Protein AF-A0A2V6PH47-F1 (afdb_monomer_lite)

Sequence (187 aa):
MHNQNSLTFRRPIAKQFGAFTLIELLVVIAIIAILAGLLLPALAKAKTKAHGIMCMNNHKQLALAWRMYADDNIDRVPYAYMSPGSPRQYQAWVQGILDIATSGNPAGANTNLLYLTEYSPLAAYSGKNAAIFKCPADKSVDRGSKKPRVRSMSMNNWVGGNGDDLKNLAGGWDGALAGLHQVQRDA

Radius of gyration: 32.76 Å; chains: 1; bounding box: 118×36×79 Å

Foldseek 3Di:
DDDDDDDDDDDDDPPPPPDDDPVNVVVVVVVVVVVVVVVVVVVVVVVVVVLVVVLVVLVVLLVQLQVVLCVVVVNAGFAQDEAPPDPVQLRHQFHWACDQPQCTVVNVLQPDLCRNQPSGPSNVSSVSDLVSQDRPVDQDARPPVRHHGSGDDGDDCLDQHYPVDPCCRSNPPDPPCPVVVVVVVVD

Structure (mmCIF, 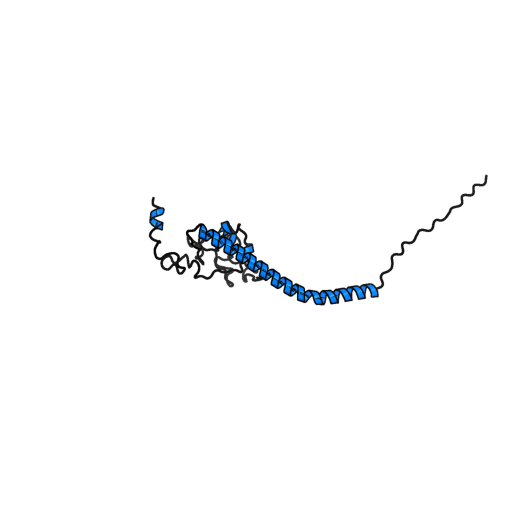N/CA/C/O backbone):
data_AF-A0A2V6PH47-F1
#
_entry.id   AF-A0A2V6PH47-F1
#
loop_
_atom_site.group_PDB
_atom_site.id
_atom_site.type_symbol
_atom_site.label_atom_id
_atom_site.label_alt_id
_atom_site.label_comp_id
_atom_site.label_asym_id
_atom_site.label_entity_id
_atom_site.label_seq_id
_atom_site.pdbx_PDB_ins_code
_atom_site.Cartn_x
_atom_site.Cartn_y
_atom_site.Cartn_z
_atom_site.occupancy
_atom_site.B_iso_or_equiv
_atom_site.auth_seq_id
_atom_site.auth_comp_id
_atom_site.auth_asym_id
_atom_site.auth_atom_id
_atom_site.pdbx_PDB_model_num
ATOM 1 N N . MET A 1 1 ? -93.505 22.941 29.838 1.00 41.75 1 MET A N 1
ATOM 2 C CA . MET A 1 1 ? -92.298 22.657 29.031 1.00 41.75 1 MET A CA 1
ATOM 3 C C . MET A 1 1 ? -91.153 22.359 29.996 1.00 41.75 1 MET A C 1
ATOM 5 O O . MET A 1 1 ? -90.638 23.276 30.619 1.00 41.75 1 MET A O 1
ATOM 9 N N . HIS A 1 2 ? -90.838 21.084 30.229 1.00 43.62 2 HIS A N 1
ATOM 10 C CA . HIS A 1 2 ? -89.712 20.650 31.066 1.00 43.62 2 HIS A CA 1
ATOM 11 C C . HIS A 1 2 ? -88.812 19.778 30.195 1.00 43.62 2 HIS A C 1
ATOM 13 O O . HIS A 1 2 ? -89.246 18.729 29.733 1.00 43.62 2 HIS A O 1
ATOM 19 N N . ASN A 1 3 ? -87.595 20.250 29.932 1.00 51.31 3 ASN A N 1
ATOM 20 C CA . ASN A 1 3 ? -86.577 19.518 29.189 1.00 51.31 3 ASN A CA 1
ATOM 21 C C . ASN A 1 3 ? -85.403 19.264 30.140 1.00 51.31 3 ASN A C 1
ATOM 23 O O . ASN A 1 3 ? -84.670 20.189 30.487 1.00 51.31 3 ASN A O 1
ATOM 27 N N . GLN A 1 4 ? -85.289 18.028 30.623 1.00 60.81 4 GLN A N 1
ATOM 28 C CA . GLN A 1 4 ? -84.192 17.578 31.472 1.00 60.81 4 GLN A CA 1
ATOM 29 C C . GLN A 1 4 ? -83.099 16.972 30.582 1.00 60.81 4 GLN A C 1
ATOM 31 O O . GLN A 1 4 ? -83.192 15.815 30.186 1.00 60.81 4 GLN A O 1
ATOM 36 N N . ASN A 1 5 ? -82.051 17.744 30.289 1.00 52.28 5 ASN A N 1
ATOM 37 C CA . ASN A 1 5 ? -80.828 17.224 29.677 1.00 52.28 5 ASN A CA 1
ATOM 38 C C . ASN A 1 5 ? -79.838 16.818 30.776 1.00 52.28 5 ASN A C 1
ATOM 40 O O . ASN A 1 5 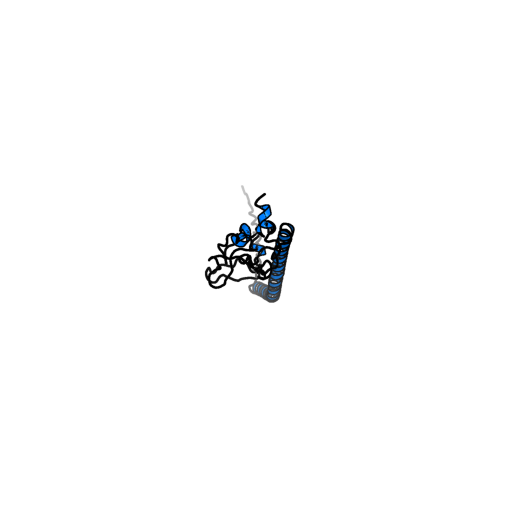? -79.141 17.649 31.356 1.00 52.28 5 ASN A O 1
ATOM 44 N N . SER A 1 6 ? -79.778 15.518 31.052 1.00 59.88 6 SER A N 1
ATOM 45 C CA . SER A 1 6 ? -78.777 14.886 31.910 1.00 59.88 6 SER A CA 1
ATOM 46 C C . SER A 1 6 ? -77.413 14.840 31.207 1.00 59.88 6 SER A C 1
ATOM 48 O O . SER A 1 6 ? -77.205 14.047 30.287 1.00 59.88 6 SER A O 1
ATOM 50 N N . LEU A 1 7 ? -76.467 15.673 31.644 1.00 61.03 7 LEU A N 1
ATOM 51 C CA . LEU A 1 7 ? -75.074 15.644 31.191 1.00 61.03 7 LEU A CA 1
ATOM 52 C C . LEU A 1 7 ? -74.311 14.517 31.907 1.00 61.03 7 LEU A C 1
ATOM 54 O O . LEU A 1 7 ? -73.910 14.651 33.061 1.00 61.03 7 LEU A O 1
ATOM 58 N N . THR A 1 8 ? -74.087 13.393 31.225 1.00 61.41 8 THR A N 1
ATOM 59 C CA . THR A 1 8 ? -73.197 12.325 31.704 1.00 61.41 8 THR A CA 1
ATOM 60 C C . THR A 1 8 ? -71.732 12.741 31.545 1.00 61.41 8 THR A C 1
ATOM 62 O O . THR A 1 8 ? -71.211 12.800 30.430 1.00 61.41 8 THR A O 1
ATOM 65 N N . PHE A 1 9 ? -71.053 13.007 32.660 1.00 62.31 9 PHE A N 1
ATOM 66 C CA . PHE A 1 9 ? -69.629 13.344 32.709 1.00 62.31 9 PHE A CA 1
ATOM 67 C C . PHE A 1 9 ? -68.774 12.082 32.475 1.00 62.31 9 PHE A C 1
ATOM 69 O O . PHE A 1 9 ? -68.574 11.271 33.382 1.00 62.31 9 PHE A O 1
ATOM 76 N N . ARG A 1 10 ? -68.279 11.871 31.247 1.00 66.56 10 ARG A N 1
ATOM 77 C CA . ARG A 1 10 ? -67.314 10.796 30.949 1.00 66.56 10 ARG A CA 1
ATOM 78 C C . ARG A 1 10 ? -65.940 11.176 31.508 1.00 66.56 10 ARG A C 1
ATOM 80 O O . ARG A 1 10 ? -65.323 12.130 31.043 1.00 66.56 10 ARG A O 1
ATOM 87 N N . ARG A 1 11 ? -65.454 10.423 32.500 1.00 65.75 11 ARG A N 1
ATOM 88 C CA . ARG A 1 11 ? -64.098 10.574 33.056 1.00 65.75 11 ARG A CA 1
ATOM 89 C C . ARG A 1 11 ? -63.038 10.214 31.998 1.00 65.75 11 ARG A C 1
ATOM 91 O O . ARG A 1 11 ? -63.149 9.140 31.403 1.00 65.75 11 ARG A O 1
ATOM 98 N N . PRO A 1 12 ? -62.006 11.047 31.775 1.00 63.56 12 PRO A N 1
ATOM 99 C CA . PRO A 1 12 ? -60.884 10.680 30.920 1.00 63.56 12 PRO A CA 1
ATOM 100 C C . PRO A 1 12 ? -60.081 9.550 31.576 1.00 63.56 12 PRO A C 1
ATOM 102 O O . PRO A 1 12 ? -59.752 9.610 32.761 1.00 63.56 12 PRO A O 1
ATOM 105 N N . ILE A 1 13 ? -59.768 8.510 30.803 1.00 66.69 13 ILE A N 1
ATOM 106 C CA . ILE A 1 13 ? -58.850 7.445 31.215 1.00 66.69 13 ILE A CA 1
ATOM 107 C C . ILE A 1 13 ? -57.456 8.075 31.287 1.00 66.69 13 ILE A C 1
ATOM 109 O O . ILE A 1 13 ? -56.843 8.363 30.25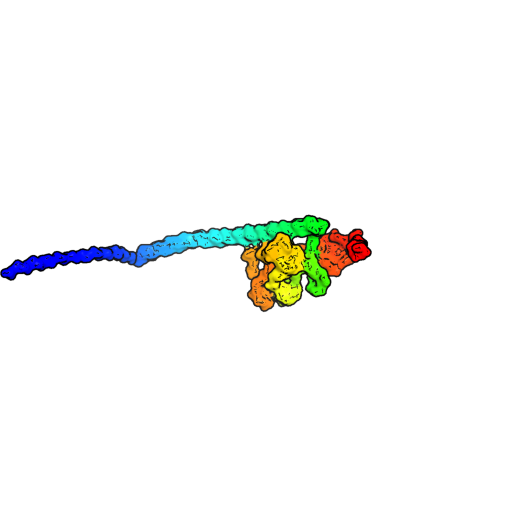8 1.00 66.69 13 ILE A O 1
ATOM 113 N N . ALA A 1 14 ? -56.967 8.339 32.497 1.00 65.25 14 ALA A N 1
ATOM 114 C CA . ALA A 1 14 ? -55.595 8.774 32.704 1.00 65.25 14 ALA A CA 1
ATOM 115 C C . ALA A 1 14 ? -54.656 7.646 32.250 1.00 65.25 14 ALA A C 1
ATOM 117 O O . ALA A 1 14 ? -54.654 6.563 32.835 1.00 65.25 14 ALA A O 1
ATOM 118 N N . LYS A 1 15 ? -53.863 7.880 31.196 1.00 65.69 15 LYS A N 1
ATOM 119 C CA . LYS A 1 15 ? -52.735 7.003 30.863 1.00 65.69 15 LYS A CA 1
ATOM 120 C C . LYS A 1 15 ? -51.763 7.046 32.043 1.00 65.69 15 LYS A C 1
ATOM 122 O O . LYS A 1 15 ? -51.099 8.059 32.249 1.00 65.69 15 LYS A O 1
ATOM 127 N N . GLN A 1 16 ? -51.688 5.961 32.812 1.00 64.31 16 GLN A N 1
ATOM 128 C CA . GLN A 1 16 ? -50.596 5.727 33.752 1.00 64.31 16 GLN A CA 1
ATOM 129 C C . GLN A 1 16 ? -49.299 5.619 32.946 1.00 64.31 16 GLN A C 1
ATOM 131 O O . GLN A 1 16 ? -48.962 4.565 32.414 1.00 64.31 16 GLN A O 1
ATOM 136 N N . PHE A 1 17 ? -48.576 6.726 32.824 1.00 63.44 17 PHE A N 1
ATOM 137 C CA . PHE A 1 17 ? -47.157 6.659 32.523 1.00 63.44 17 PHE A CA 1
ATOM 138 C C . PHE A 1 17 ? -46.480 6.177 33.806 1.00 63.44 17 PHE A C 1
ATOM 140 O O . PHE A 1 17 ? -46.447 6.905 34.797 1.00 63.44 17 PHE A O 1
ATOM 147 N N . GLY A 1 18 ? -46.031 4.920 33.821 1.00 69.31 18 GLY A N 1
ATOM 148 C CA . GLY A 1 18 ? -45.229 4.393 34.920 1.00 69.31 18 GLY A CA 1
ATOM 149 C C . GLY A 1 18 ? -43.994 5.272 35.093 1.00 69.31 18 GLY A C 1
ATOM 150 O O . GLY A 1 18 ? -43.191 5.401 34.170 1.00 69.31 18 GLY A O 1
ATOM 151 N N . ALA A 1 19 ? -43.883 5.935 36.240 1.00 71.19 19 ALA A N 1
ATOM 152 C CA . ALA A 1 19 ? -42.707 6.718 36.576 1.00 71.19 19 ALA A CA 1
ATOM 153 C C . ALA A 1 19 ? -41.547 5.749 36.843 1.00 71.19 19 ALA A C 1
ATOM 155 O O . ALA A 1 19 ? -41.618 4.945 37.770 1.00 71.19 19 ALA A O 1
ATOM 156 N N . PHE A 1 20 ? -40.504 5.813 36.013 1.00 73.62 20 PHE A N 1
ATOM 157 C CA . PHE A 1 20 ? -39.272 5.051 36.209 1.00 73.62 20 PHE A CA 1
ATOM 158 C C . PHE A 1 20 ? -38.600 5.512 37.502 1.00 73.62 20 PHE A C 1
ATOM 160 O O . PHE A 1 20 ? -38.402 6.713 37.711 1.00 73.62 20 PHE A O 1
ATOM 167 N N . THR A 1 21 ? -38.239 4.577 38.374 1.00 88.31 21 THR A N 1
ATOM 168 C CA . THR A 1 21 ? -37.505 4.927 39.591 1.00 88.31 21 THR A CA 1
ATOM 169 C C . THR A 1 21 ? -36.032 5.178 39.258 1.00 88.31 21 THR A C 1
ATOM 171 O O . THR A 1 21 ? -35.455 4.548 38.369 1.00 88.31 21 THR A O 1
ATOM 174 N N . LEU A 1 22 ? -35.383 6.095 39.986 1.00 87.69 22 LEU A N 1
ATOM 175 C CA . LEU A 1 22 ? -33.950 6.379 39.813 1.00 87.69 22 LEU A CA 1
ATOM 176 C C . LEU A 1 22 ? -33.098 5.110 40.010 1.00 87.69 22 LEU A C 1
ATOM 178 O O . LEU A 1 22 ? -32.086 4.933 39.337 1.00 87.69 22 LEU A O 1
ATOM 182 N N . ILE A 1 23 ? -33.547 4.205 40.886 1.00 91.88 23 ILE A N 1
ATOM 183 C CA . ILE A 1 23 ? -32.885 2.932 41.188 1.00 91.88 23 ILE A CA 1
ATOM 184 C C . ILE A 1 23 ? -32.924 1.982 39.985 1.00 91.88 23 ILE A C 1
ATOM 186 O O . ILE A 1 23 ? -31.894 1.401 39.651 1.00 91.88 23 ILE A O 1
ATOM 190 N N . GLU A 1 24 ? -34.065 1.844 39.304 1.00 91.62 24 GLU A N 1
ATOM 191 C CA . GLU A 1 24 ? -34.176 0.989 38.112 1.00 91.62 24 GLU A CA 1
ATOM 192 C C . GLU A 1 24 ? -33.235 1.451 36.999 1.00 91.62 24 GLU A C 1
ATOM 194 O O . GLU A 1 24 ? -32.534 0.634 36.401 1.00 91.62 24 GLU A O 1
ATOM 199 N N . LEU A 1 25 ? -33.148 2.763 36.761 1.00 91.00 25 LEU A N 1
ATOM 200 C CA . LEU A 1 25 ? -32.216 3.311 35.777 1.00 91.00 25 LEU A CA 1
ATOM 201 C C . LEU A 1 25 ? -30.755 3.044 36.177 1.00 91.00 25 LEU A C 1
ATOM 203 O O . LEU A 1 25 ? -29.939 2.677 35.330 1.00 91.00 25 LEU A O 1
ATOM 207 N N . LEU A 1 26 ? -30.432 3.193 37.465 1.00 94.00 26 LEU A N 1
ATOM 208 C CA . LEU A 1 26 ? -29.077 3.023 37.991 1.00 94.00 26 LEU A CA 1
ATOM 209 C C . LEU A 1 26 ? -28.605 1.562 37.903 1.00 94.00 26 LEU A C 1
ATOM 211 O O . LEU A 1 26 ? -27.473 1.298 37.499 1.00 94.00 26 LEU A O 1
ATOM 215 N N . VAL A 1 27 ? -29.479 0.598 38.202 1.00 94.81 27 VAL A N 1
ATOM 216 C CA . VAL A 1 27 ? -29.168 -0.832 38.049 1.00 94.81 27 VAL A CA 1
ATOM 217 C C . VAL A 1 27 ? -28.924 -1.191 36.582 1.00 94.81 27 VAL A C 1
ATOM 219 O O . VAL A 1 27 ? -27.974 -1.912 36.277 1.00 94.81 27 VAL A O 1
ATOM 222 N N . VAL A 1 28 ? -29.724 -0.656 35.655 1.00 95.25 28 VAL A N 1
ATOM 223 C CA . VAL A 1 28 ? -29.567 -0.943 34.220 1.00 95.25 28 VAL A CA 1
ATOM 224 C C . VAL A 1 28 ? -28.223 -0.441 33.695 1.00 95.25 28 VAL A C 1
ATOM 226 O O . VAL A 1 28 ? -27.498 -1.199 33.047 1.00 95.25 28 VAL A O 1
ATOM 229 N N . ILE A 1 29 ? -27.838 0.800 34.007 1.00 96.12 29 ILE A N 1
ATOM 230 C CA . ILE A 1 29 ? -26.530 1.321 33.581 1.00 96.12 29 ILE A CA 1
ATOM 231 C C . ILE A 1 29 ? -25.373 0.561 34.242 1.00 96.12 29 ILE A C 1
ATOM 233 O O . ILE A 1 29 ? -24.346 0.354 33.596 1.00 96.12 29 ILE A O 1
ATOM 237 N N . ALA A 1 30 ? -25.542 0.089 35.485 1.00 96.38 30 ALA A N 1
ATOM 238 C CA . ALA A 1 30 ? -24.534 -0.713 36.174 1.00 96.38 30 ALA A CA 1
ATOM 239 C C . ALA A 1 30 ? -24.312 -2.062 35.472 1.00 96.38 30 ALA A C 1
ATOM 241 O O . ALA A 1 30 ? -23.169 -2.453 35.231 1.00 96.38 30 ALA A O 1
ATOM 242 N N . ILE A 1 31 ? -25.387 -2.743 35.063 1.00 96.38 31 ILE A N 1
ATOM 243 C CA . ILE A 1 31 ? -25.294 -3.999 34.304 1.00 96.38 31 ILE A CA 1
ATOM 244 C C . ILE A 1 31 ? -24.640 -3.755 32.935 1.00 96.38 31 ILE A C 1
ATOM 246 O O . ILE A 1 31 ? -23.729 -4.493 32.555 1.00 96.38 31 ILE A O 1
ATOM 250 N N . ILE A 1 32 ? -25.036 -2.698 32.211 1.00 96.06 32 ILE A N 1
ATOM 251 C CA . ILE A 1 32 ? -24.421 -2.334 30.921 1.00 96.06 32 ILE A CA 1
ATOM 252 C C . ILE A 1 32 ? -22.921 -2.059 31.091 1.00 96.06 32 ILE A C 1
ATOM 254 O O . ILE A 1 32 ? -22.127 -2.518 30.270 1.00 96.06 32 ILE A O 1
ATOM 258 N N . ALA A 1 33 ? -22.515 -1.365 32.157 1.00 96.19 33 ALA A N 1
ATOM 259 C CA . ALA A 1 33 ? -21.112 -1.068 32.433 1.00 96.19 33 ALA A CA 1
ATOM 260 C C . ALA A 1 33 ? -20.280 -2.339 32.679 1.00 96.19 33 ALA A C 1
ATOM 262 O O . ALA A 1 33 ? -19.180 -2.456 32.138 1.00 96.19 33 ALA A O 1
ATOM 263 N N . ILE A 1 34 ? -20.810 -3.314 33.428 1.00 95.50 34 ILE A N 1
ATOM 264 C CA . ILE A 1 34 ? -20.142 -4.605 33.666 1.00 95.50 34 ILE A CA 1
ATOM 265 C C . ILE A 1 34 ? -19.986 -5.379 32.351 1.00 95.50 34 ILE A C 1
ATOM 267 O O . ILE A 1 34 ? -18.888 -5.834 32.023 1.00 95.50 34 ILE A O 1
ATOM 271 N N . LEU A 1 35 ? -21.064 -5.489 31.568 1.00 96.38 35 LEU A N 1
ATOM 272 C CA . LEU A 1 35 ? -21.041 -6.191 30.283 1.00 96.38 35 LEU A CA 1
ATOM 273 C C . LEU A 1 35 ? -20.073 -5.524 29.297 1.00 96.38 35 LEU A C 1
ATOM 275 O O . LEU A 1 35 ? -19.254 -6.203 28.676 1.00 96.38 35 LEU A O 1
ATOM 279 N N . ALA A 1 36 ? -20.105 -4.194 29.191 1.00 93.50 36 ALA A N 1
ATOM 280 C CA . ALA A 1 36 ? -19.176 -3.439 28.357 1.00 93.50 36 ALA A CA 1
ATOM 281 C C . ALA A 1 36 ? -17.720 -3.624 28.818 1.00 93.50 36 ALA A C 1
ATOM 283 O O . ALA A 1 36 ? -16.841 -3.840 27.983 1.00 93.50 36 ALA A O 1
ATOM 284 N N . GLY A 1 37 ? -17.465 -3.621 30.131 1.00 92.81 37 GLY A N 1
ATOM 285 C CA . GLY A 1 37 ? -16.138 -3.838 30.710 1.00 92.81 37 GLY A CA 1
ATOM 286 C C . GLY A 1 37 ? -15.503 -5.173 30.306 1.00 92.81 37 GLY A C 1
ATOM 287 O O . GLY A 1 37 ? -14.300 -5.226 30.054 1.00 92.81 37 GLY A O 1
ATOM 288 N N . LEU A 1 38 ? -16.305 -6.233 30.159 1.00 91.19 38 LEU A N 1
ATOM 289 C CA . LEU A 1 38 ? -15.837 -7.546 29.692 1.00 91.19 38 LEU A CA 1
ATOM 290 C C . LEU A 1 38 ? -15.681 -7.623 28.164 1.00 91.19 38 LEU A C 1
ATOM 292 O O . LEU A 1 38 ? -14.821 -8.349 27.659 1.00 91.19 38 LEU A O 1
ATOM 296 N N . LEU A 1 39 ? -16.478 -6.858 27.415 1.00 91.19 39 LEU A N 1
ATOM 297 C CA . LEU A 1 39 ? -16.455 -6.854 25.950 1.00 91.19 39 LEU A CA 1
ATOM 298 C C . LEU A 1 39 ? -15.315 -6.009 25.364 1.00 91.19 39 LEU A C 1
ATOM 300 O O . LEU A 1 39 ? -14.769 -6.373 24.321 1.00 91.19 39 LEU A O 1
ATOM 304 N N . LEU A 1 40 ? -14.911 -4.914 26.016 1.00 92.12 40 LEU A N 1
ATOM 305 C CA . LEU A 1 40 ? -13.871 -4.011 25.501 1.00 92.12 40 LEU A CA 1
ATOM 306 C C . LEU A 1 40 ? -12.512 -4.707 25.253 1.00 92.12 40 LEU A C 1
ATOM 308 O O . LEU A 1 40 ? -11.962 -4.540 24.157 1.00 92.12 40 LEU A O 1
ATOM 312 N N . PRO A 1 41 ? -11.967 -5.532 26.176 1.00 88.62 41 PRO A N 1
ATOM 313 C CA . PRO A 1 41 ? -10.708 -6.243 25.940 1.00 88.62 41 PRO A CA 1
ATOM 314 C C . PRO A 1 41 ? -10.812 -7.280 24.813 1.00 88.62 41 PRO A C 1
ATOM 316 O O . PRO A 1 41 ? -9.864 -7.465 24.045 1.00 88.62 41 PRO A O 1
ATOM 319 N N . ALA A 1 42 ? -11.963 -7.949 24.694 1.00 92.88 42 ALA A N 1
ATOM 320 C CA . ALA A 1 42 ? -12.218 -8.921 23.635 1.00 92.88 42 ALA A CA 1
ATOM 321 C C . ALA A 1 42 ? -12.320 -8.236 22.261 1.00 92.88 42 ALA A C 1
ATOM 323 O O . ALA A 1 42 ? -11.682 -8.676 21.303 1.00 92.88 42 ALA A O 1
ATOM 324 N N . LEU A 1 43 ? -13.039 -7.113 22.179 1.00 91.50 43 LEU A N 1
ATOM 325 C CA . LEU A 1 43 ? -13.194 -6.324 20.958 1.00 91.50 43 LEU A CA 1
ATOM 326 C C . LEU A 1 43 ? -11.866 -5.715 20.495 1.00 91.50 43 LEU A C 1
ATOM 328 O O . LEU A 1 43 ? -11.570 -5.730 19.300 1.00 91.50 43 LEU A O 1
ATOM 332 N N . ALA A 1 44 ? -11.029 -5.235 21.420 1.00 90.81 44 ALA A N 1
ATOM 333 C CA . ALA A 1 44 ? -9.698 -4.731 21.089 1.00 90.81 44 ALA A CA 1
ATOM 334 C C . ALA A 1 44 ? -8.833 -5.813 20.414 1.00 90.81 44 ALA A C 1
ATOM 336 O O . ALA A 1 44 ? -8.237 -5.560 19.365 1.00 90.81 44 ALA A O 1
ATOM 337 N N . LYS A 1 45 ? -8.824 -7.040 20.958 1.00 91.44 45 LYS A N 1
ATOM 338 C CA . LYS A 1 45 ? -8.124 -8.193 20.358 1.00 91.44 45 LYS A CA 1
ATOM 339 C C . LYS A 1 45 ? -8.744 -8.633 19.028 1.00 91.44 45 LYS A C 1
ATOM 341 O O . LYS A 1 45 ? -8.022 -9.010 18.108 1.00 91.44 45 LYS A O 1
ATOM 346 N N . ALA A 1 46 ? -10.070 -8.596 18.906 1.00 93.81 46 ALA A N 1
ATOM 347 C CA . ALA A 1 46 ? -10.754 -8.923 17.657 1.00 93.81 46 ALA A CA 1
ATOM 348 C C . ALA A 1 46 ? -10.400 -7.918 16.549 1.00 93.81 46 ALA A C 1
ATOM 350 O O . ALA A 1 46 ? -10.100 -8.314 15.423 1.00 93.81 46 ALA A O 1
ATOM 351 N N . LYS A 1 47 ? -10.341 -6.624 16.882 1.00 93.69 47 LYS A N 1
ATOM 352 C CA . LYS A 1 47 ? -9.974 -5.552 15.951 1.00 93.69 47 LYS A CA 1
ATOM 353 C C . LYS A 1 47 ? -8.538 -5.682 15.442 1.00 93.69 47 LYS A C 1
ATOM 355 O O . LYS A 1 47 ? -8.309 -5.529 14.245 1.00 93.69 47 LYS A O 1
ATOM 360 N N . THR A 1 48 ? -7.570 -5.986 16.309 1.00 93.62 48 THR A N 1
ATOM 361 C CA . THR A 1 48 ? -6.175 -6.178 15.869 1.00 93.62 48 THR A CA 1
ATOM 362 C C . THR A 1 48 ? -6.033 -7.384 14.943 1.00 93.62 48 THR A C 1
ATOM 364 O O . THR A 1 48 ? -5.373 -7.279 13.910 1.00 93.62 48 THR A O 1
ATOM 367 N N . LYS A 1 49 ? -6.720 -8.496 15.242 1.00 94.56 49 LYS A N 1
ATOM 368 C CA . LYS A 1 49 ? -6.787 -9.663 14.348 1.00 94.56 49 LYS A CA 1
ATOM 369 C C . LYS A 1 49 ? -7.431 -9.325 13.002 1.00 94.56 49 LYS A C 1
ATOM 371 O O . LYS A 1 49 ? -6.884 -9.689 11.965 1.00 94.56 49 LYS A O 1
ATOM 376 N N . ALA A 1 50 ? -8.544 -8.590 13.008 1.00 95.56 50 ALA A N 1
ATOM 377 C CA . ALA A 1 50 ? -9.217 -8.151 11.787 1.00 95.56 50 ALA A CA 1
ATOM 378 C C . ALA A 1 50 ? -8.297 -7.288 10.911 1.00 95.56 50 ALA A C 1
ATOM 380 O O . ALA A 1 50 ? -8.199 -7.524 9.709 1.00 95.56 50 ALA A O 1
ATOM 381 N N . HIS A 1 51 ? -7.557 -6.345 11.507 1.00 95.56 51 HIS A N 1
ATOM 382 C CA . HIS A 1 51 ? -6.553 -5.578 10.773 1.00 95.56 51 HIS A CA 1
ATOM 383 C C . HIS A 1 51 ? -5.463 -6.477 10.176 1.00 95.56 51 HIS A C 1
ATOM 385 O O . HIS A 1 51 ? -5.128 -6.299 9.010 1.00 95.56 51 HIS A O 1
ATOM 391 N N . GLY A 1 52 ? -4.963 -7.471 10.917 1.00 95.00 52 GLY A N 1
ATOM 392 C CA . GLY A 1 52 ? -4.000 -8.446 10.391 1.00 95.00 52 GLY A CA 1
ATOM 393 C C . GLY A 1 52 ? -4.521 -9.195 9.159 1.00 95.00 52 GLY A C 1
ATOM 394 O O . GLY A 1 52 ? -3.829 -9.264 8.145 1.00 95.00 52 GLY A O 1
ATOM 395 N N . ILE A 1 53 ? -5.769 -9.674 9.205 1.00 96.19 53 ILE A N 1
ATOM 396 C CA . ILE A 1 53 ? -6.428 -10.346 8.070 1.00 96.19 53 ILE A CA 1
ATOM 397 C C . ILE A 1 53 ? -6.532 -9.413 6.860 1.00 96.19 53 ILE A C 1
ATOM 399 O O . ILE A 1 53 ? -6.205 -9.816 5.745 1.00 96.19 53 ILE A O 1
ATOM 403 N N . MET A 1 54 ? -6.929 -8.155 7.070 1.00 96.12 54 MET A N 1
ATOM 404 C CA . MET A 1 54 ? -6.992 -7.165 5.991 1.00 96.12 54 MET A CA 1
ATOM 405 C C . MET A 1 54 ? -5.613 -6.918 5.368 1.00 96.12 54 MET A C 1
ATOM 407 O O . MET A 1 54 ? -5.498 -6.888 4.147 1.00 96.12 54 MET A O 1
ATOM 411 N N . CYS A 1 55 ? -4.557 -6.798 6.178 1.00 95.56 55 CYS A N 1
ATOM 412 C CA . CYS A 1 55 ? -3.203 -6.588 5.662 1.00 95.56 55 CYS A CA 1
ATOM 413 C C . CYS A 1 55 ? -2.703 -7.794 4.856 1.00 95.56 55 CYS A C 1
ATOM 415 O O . CYS A 1 55 ? -2.111 -7.603 3.797 1.00 95.56 55 CYS A O 1
ATOM 417 N N . MET A 1 56 ? -3.000 -9.023 5.295 1.00 95.56 56 MET A N 1
ATOM 418 C CA . MET A 1 56 ? -2.696 -10.234 4.523 1.00 95.56 56 MET A CA 1
ATOM 419 C C . MET A 1 56 ? -3.467 -10.281 3.199 1.00 95.56 56 MET A C 1
ATOM 421 O O . MET A 1 56 ? -2.893 -10.622 2.168 1.00 95.56 56 MET A O 1
ATOM 425 N N . ASN A 1 57 ? -4.747 -9.901 3.200 1.00 96.19 57 ASN A N 1
ATOM 426 C CA . ASN A 1 57 ? -5.548 -9.850 1.978 1.00 96.19 57 ASN A CA 1
ATOM 427 C C . ASN A 1 57 ? -5.010 -8.809 0.983 1.00 96.19 57 ASN A C 1
ATOM 429 O O . ASN A 1 57 ? -4.903 -9.092 -0.207 1.00 96.19 57 ASN A O 1
ATOM 433 N N . ASN A 1 58 ? -4.605 -7.638 1.478 1.00 96.12 58 ASN A N 1
ATOM 434 C CA . ASN A 1 58 ? -3.946 -6.606 0.678 1.00 96.12 58 ASN A CA 1
ATOM 435 C C . ASN A 1 58 ? -2.637 -7.131 0.064 1.00 96.12 58 ASN A C 1
ATOM 437 O O . ASN A 1 58 ? -2.387 -6.938 -1.123 1.00 96.12 58 ASN A O 1
ATOM 441 N N . HIS A 1 59 ? -1.839 -7.872 0.841 1.00 94.31 59 HIS A N 1
ATOM 442 C CA . HIS A 1 59 ? -0.620 -8.519 0.352 1.00 94.31 59 HIS A CA 1
ATOM 443 C C . HIS A 1 59 ? -0.892 -9.573 -0.721 1.00 94.31 59 HIS A C 1
ATOM 445 O O . HIS A 1 59 ? -0.178 -9.628 -1.716 1.00 94.31 59 HIS A O 1
ATOM 451 N N . LYS A 1 60 ? -1.945 -10.379 -0.556 1.00 96.19 60 LYS A N 1
ATOM 452 C CA . LYS A 1 60 ? -2.363 -11.361 -1.560 1.00 96.19 60 LYS A CA 1
ATOM 453 C C . LYS A 1 60 ? -2.780 -10.685 -2.868 1.00 96.19 60 LYS A C 1
ATOM 455 O O . LYS A 1 60 ? -2.365 -11.135 -3.928 1.00 96.19 60 LYS A O 1
ATOM 460 N N . GLN A 1 61 ? -3.556 -9.601 -2.800 1.00 95.69 61 GLN A N 1
ATOM 461 C CA . GLN A 1 61 ? -3.935 -8.817 -3.983 1.00 95.69 61 GLN A CA 1
ATOM 462 C C . GLN A 1 61 ? -2.710 -8.225 -4.681 1.00 95.69 61 GLN A C 1
ATOM 464 O O . GLN A 1 61 ? -2.602 -8.307 -5.901 1.00 95.69 61 GLN A O 1
ATOM 469 N N . LEU A 1 62 ? -1.759 -7.691 -3.910 1.00 95.00 62 LEU A N 1
ATOM 470 C CA . LEU A 1 62 ? -0.507 -7.199 -4.465 1.00 95.00 62 LEU A CA 1
ATOM 471 C C . LEU A 1 62 ? 0.270 -8.342 -5.134 1.00 95.00 62 LEU A C 1
ATOM 473 O O . LEU A 1 62 ? 0.611 -8.223 -6.300 1.00 95.00 62 LEU A O 1
ATOM 477 N N . ALA A 1 63 ? 0.480 -9.476 -4.462 1.00 94.62 63 ALA A N 1
ATOM 478 C CA . ALA A 1 63 ? 1.192 -10.628 -5.023 1.00 94.62 63 ALA A CA 1
ATOM 479 C C . ALA A 1 63 ? 0.566 -11.158 -6.327 1.00 94.62 63 ALA A C 1
ATOM 481 O O . ALA A 1 63 ? 1.294 -11.540 -7.239 1.00 94.62 63 ALA A O 1
ATOM 482 N N . LEU A 1 64 ? -0.765 -11.136 -6.445 1.00 96.56 64 LEU A N 1
ATOM 483 C CA . LEU A 1 64 ? -1.447 -11.453 -7.703 1.00 96.56 64 LEU A CA 1
ATOM 484 C C . LEU A 1 64 ? -1.097 -10.446 -8.804 1.00 96.56 64 LEU A C 1
ATOM 486 O O . LEU A 1 64 ? -0.761 -10.863 -9.906 1.00 96.56 64 LEU A O 1
ATOM 490 N N . ALA A 1 65 ? -1.087 -9.145 -8.500 1.00 95.44 65 ALA A N 1
ATOM 491 C CA . ALA A 1 65 ? -0.669 -8.119 -9.455 1.00 95.44 65 ALA A CA 1
ATOM 492 C C . ALA A 1 65 ? 0.790 -8.307 -9.915 1.00 95.44 65 ALA A C 1
ATOM 494 O O . ALA A 1 65 ? 1.084 -8.154 -11.096 1.00 95.44 65 ALA A O 1
ATOM 495 N N . TRP A 1 66 ? 1.694 -8.691 -9.005 1.00 93.19 66 TRP A N 1
ATOM 496 C CA . TRP A 1 66 ? 3.080 -9.044 -9.347 1.00 93.19 66 TRP A CA 1
ATOM 497 C C . TRP A 1 66 ? 3.159 -10.256 -10.272 1.00 93.19 66 TRP A C 1
ATOM 499 O O . TRP A 1 66 ? 3.945 -10.251 -11.216 1.00 93.19 66 TRP A O 1
ATOM 509 N N . ARG A 1 67 ? 2.356 -11.290 -10.003 1.00 94.94 67 ARG A N 1
ATOM 510 C CA . ARG A 1 67 ? 2.326 -12.500 -10.823 1.00 94.94 67 ARG A CA 1
ATOM 511 C C . ARG A 1 67 ? 1.831 -12.202 -12.236 1.00 94.94 67 ARG A C 1
ATOM 513 O O . ARG A 1 67 ? 2.508 -12.571 -13.184 1.00 94.94 67 ARG A O 1
ATOM 520 N N . MET A 1 68 ? 0.713 -11.487 -12.352 1.00 95.69 68 MET A N 1
ATOM 521 C CA . MET A 1 68 ? 0.154 -11.081 -13.644 1.00 95.69 68 MET A CA 1
ATOM 522 C C . MET A 1 68 ? 1.137 -10.213 -14.434 1.00 95.69 68 MET A C 1
ATOM 524 O O . MET A 1 68 ? 1.322 -10.427 -15.624 1.00 95.69 68 MET A O 1
ATOM 528 N N . TYR A 1 69 ? 1.825 -9.284 -13.761 1.00 93.00 69 TYR A N 1
ATOM 529 C CA . TYR A 1 69 ? 2.882 -8.505 -14.397 1.00 93.00 69 TYR A CA 1
ATOM 530 C C . TYR A 1 69 ? 3.988 -9.404 -14.957 1.00 93.00 69 TYR A C 1
ATOM 532 O O . TYR A 1 69 ? 4.398 -9.213 -16.096 1.00 93.00 69 TYR A O 1
ATOM 540 N N . ALA A 1 70 ? 4.483 -10.368 -14.176 1.00 91.25 70 ALA A N 1
ATOM 541 C CA . ALA A 1 70 ? 5.560 -11.249 -14.619 1.00 91.25 70 ALA A CA 1
ATOM 542 C C . ALA A 1 70 ? 5.139 -12.111 -15.819 1.00 91.25 70 ALA A C 1
ATOM 544 O O . ALA A 1 70 ? 5.905 -12.214 -16.776 1.00 91.25 70 ALA A O 1
ATOM 545 N N . ASP A 1 71 ? 3.915 -12.649 -15.795 1.00 93.94 71 ASP A N 1
ATOM 546 C CA . ASP A 1 71 ? 3.362 -13.440 -16.901 1.00 93.94 71 ASP A CA 1
ATOM 547 C C . ASP A 1 71 ? 3.330 -12.615 -18.215 1.00 93.94 71 ASP A C 1
ATOM 549 O O . ASP A 1 71 ? 3.668 -13.136 -19.278 1.00 93.94 71 ASP A O 1
ATOM 553 N N . ASP A 1 72 ? 3.046 -11.308 -18.140 1.00 92.62 72 ASP A N 1
ATOM 554 C CA . ASP A 1 72 ? 3.020 -10.400 -19.300 1.00 92.62 72 ASP A CA 1
ATOM 555 C C . ASP A 1 72 ? 4.399 -9.802 -19.670 1.00 92.62 72 ASP A C 1
ATOM 557 O O . ASP A 1 72 ? 4.549 -9.188 -20.728 1.00 92.62 72 ASP A O 1
ATOM 561 N N . ASN A 1 73 ? 5.426 -9.955 -18.822 1.00 87.62 73 ASN A N 1
ATOM 562 C CA . ASN A 1 73 ? 6.740 -9.305 -18.973 1.00 87.62 73 ASN A CA 1
ATOM 563 C C . ASN A 1 73 ? 7.911 -10.303 -19.006 1.00 87.62 73 ASN A C 1
ATOM 565 O O . ASN A 1 73 ? 8.984 -10.022 -18.468 1.00 87.62 73 ASN A O 1
ATOM 569 N N . ILE A 1 74 ? 7.739 -11.447 -19.679 1.00 87.62 74 ILE A N 1
ATOM 570 C CA . ILE A 1 74 ? 8.800 -12.457 -19.891 1.00 87.62 74 ILE A CA 1
ATOM 571 C C . ILE A 1 74 ? 9.365 -12.951 -18.547 1.00 87.62 74 ILE A C 1
ATOM 573 O O . ILE A 1 74 ? 10.577 -12.963 -18.323 1.00 87.62 74 ILE A O 1
ATOM 577 N N . ASP A 1 75 ? 8.472 -13.262 -17.608 1.00 86.38 75 ASP A N 1
ATOM 578 C CA . ASP A 1 75 ? 8.785 -13.679 -16.238 1.00 86.38 75 ASP A CA 1
ATOM 579 C C . ASP A 1 75 ? 9.597 -12.655 -15.423 1.00 86.38 75 ASP A C 1
ATOM 581 O O . ASP A 1 75 ? 10.052 -12.962 -14.320 1.00 86.38 75 ASP A O 1
ATOM 585 N N . ARG A 1 76 ? 9.762 -11.419 -15.918 1.00 81.94 76 ARG A N 1
ATOM 586 C CA . ARG A 1 76 ? 10.496 -10.361 -15.219 1.00 81.94 76 ARG A CA 1
ATOM 587 C C . ARG A 1 76 ? 9.602 -9.657 -14.222 1.00 81.94 76 ARG A C 1
ATOM 589 O O . ARG A 1 76 ? 8.465 -9.294 -14.514 1.00 81.94 76 ARG A O 1
ATOM 596 N N . VAL A 1 77 ? 10.161 -9.370 -13.055 1.00 87.62 77 VAL A N 1
ATOM 597 C CA . VAL A 1 77 ? 9.500 -8.521 -12.062 1.00 87.62 77 VAL A CA 1
ATOM 598 C C . VAL A 1 77 ? 9.962 -7.063 -12.202 1.00 87.62 77 VAL A C 1
ATOM 600 O O . VAL A 1 77 ? 11.081 -6.823 -12.663 1.00 87.62 77 VAL A O 1
ATOM 603 N N . PRO A 1 78 ? 9.142 -6.071 -11.809 1.00 88.38 78 PRO A N 1
ATOM 604 C CA . PRO A 1 78 ? 9.548 -4.669 -11.800 1.00 88.38 78 PRO A CA 1
ATOM 605 C C . PRO A 1 78 ? 10.782 -4.424 -10.922 1.00 88.38 78 PRO A C 1
ATOM 607 O O . PRO A 1 78 ? 11.028 -5.150 -9.955 1.00 88.38 78 PRO A O 1
ATOM 610 N N . TYR A 1 79 ? 11.514 -3.343 -11.195 1.00 86.50 79 TYR A N 1
ATOM 611 C CA . TYR A 1 79 ? 12.669 -2.953 -10.380 1.00 86.50 79 TYR A CA 1
ATOM 612 C C . TYR A 1 79 ? 12.252 -2.564 -8.955 1.00 86.50 79 TYR A C 1
ATOM 614 O O . TYR A 1 79 ? 11.168 -2.012 -8.736 1.00 86.50 79 TYR A O 1
ATOM 622 N N . ALA A 1 80 ? 13.131 -2.800 -7.975 1.00 86.00 80 ALA A N 1
ATOM 623 C CA . ALA A 1 80 ? 12.899 -2.387 -6.588 1.00 86.00 80 ALA A CA 1
ATOM 624 C C . ALA A 1 80 ? 12.901 -0.887 -6.407 1.00 86.00 80 ALA A C 1
ATOM 626 O O . ALA A 1 80 ? 12.098 -0.337 -5.647 1.00 86.00 80 ALA A O 1
ATOM 627 N N . TYR A 1 81 ? 13.834 -0.254 -7.094 1.00 83.25 81 TYR A N 1
ATOM 628 C CA . TYR A 1 81 ? 14.128 1.141 -6.925 1.00 83.25 81 TYR A CA 1
ATOM 629 C C . TYR A 1 81 ? 14.747 1.688 -8.203 1.00 83.25 81 TYR A C 1
ATOM 631 O O . TYR A 1 81 ? 15.509 1.002 -8.888 1.00 83.25 81 TYR A O 1
ATOM 639 N N . MET A 1 82 ? 14.393 2.937 -8.488 1.00 83.75 82 MET A N 1
ATOM 640 C CA . MET A 1 82 ? 14.980 3.775 -9.521 1.00 83.75 82 MET A CA 1
ATOM 641 C C . MET A 1 82 ? 14.985 5.210 -9.014 1.00 83.75 82 MET A C 1
ATOM 643 O O . MET A 1 82 ? 14.044 5.633 -8.332 1.00 83.75 82 MET A O 1
ATOM 647 N N . SER A 1 83 ? 16.036 5.952 -9.337 1.00 83.88 83 SER A N 1
ATOM 648 C CA . SER A 1 83 ? 16.201 7.315 -8.856 1.00 83.88 83 SER A CA 1
ATOM 649 C C . SER A 1 83 ? 15.150 8.237 -9.469 1.00 83.88 83 SER A C 1
ATOM 651 O O . SER A 1 83 ? 14.920 8.186 -10.682 1.00 83.88 83 SER A O 1
ATOM 653 N N . PRO A 1 84 ? 14.516 9.108 -8.663 1.00 81.44 84 PRO A N 1
ATOM 654 C CA . PRO A 1 84 ? 13.641 10.150 -9.181 1.00 81.44 84 PRO A CA 1
ATOM 655 C C . PRO A 1 84 ? 14.337 10.976 -10.264 1.00 81.44 84 PRO A C 1
ATOM 657 O O . PRO A 1 84 ? 15.469 11.420 -10.084 1.00 81.44 84 PRO A O 1
ATOM 660 N N . GLY A 1 85 ? 13.654 11.185 -11.385 1.00 80.31 85 GLY A N 1
ATOM 661 C CA . GLY A 1 85 ? 14.192 11.882 -12.551 1.00 80.31 85 GLY A CA 1
ATOM 662 C C . GLY A 1 85 ? 14.974 10.995 -13.521 1.00 80.31 85 GLY A C 1
ATOM 663 O O . GLY A 1 85 ? 15.367 11.484 -14.580 1.00 80.31 85 GLY A O 1
ATOM 664 N N . SER A 1 86 ? 15.177 9.703 -13.231 1.00 81.56 86 SER A N 1
ATOM 665 C CA . SER A 1 86 ? 15.745 8.797 -14.229 1.00 81.56 86 SER A CA 1
ATOM 666 C C . SER A 1 86 ? 14.752 8.603 -15.388 1.00 81.56 86 SER A C 1
ATOM 668 O O . SER A 1 86 ? 13.541 8.501 -15.153 1.00 81.56 86 SER A O 1
ATOM 670 N N . PRO A 1 87 ? 15.213 8.496 -16.653 1.00 77.56 87 PRO A N 1
ATOM 671 C CA . PRO A 1 87 ? 14.326 8.291 -17.806 1.00 77.56 87 PRO A CA 1
ATOM 672 C C . PRO A 1 87 ? 13.451 7.038 -17.699 1.00 77.56 87 PRO A C 1
ATOM 674 O O . PRO A 1 87 ? 12.467 6.885 -18.417 1.00 77.56 87 PRO A O 1
ATOM 677 N N . ARG A 1 88 ? 13.830 6.117 -16.811 1.00 77.19 88 ARG A N 1
ATOM 678 C CA . ARG A 1 88 ? 13.197 4.820 -16.629 1.00 77.19 88 ARG A CA 1
ATOM 679 C C . ARG A 1 88 ? 12.444 4.697 -15.303 1.00 77.19 88 ARG A C 1
ATOM 681 O O . ARG A 1 88 ? 11.942 3.619 -15.032 1.00 77.19 88 ARG A O 1
ATOM 688 N N . GLN A 1 89 ? 12.308 5.760 -14.504 1.00 79.56 89 GLN A N 1
ATOM 689 C CA . GLN A 1 89 ? 11.674 5.741 -13.171 1.00 79.56 89 GLN A CA 1
ATOM 690 C C . GLN A 1 89 ? 10.300 5.037 -13.110 1.00 79.56 89 GLN A C 1
ATOM 692 O O . GLN A 1 89 ? 9.920 4.500 -12.072 1.00 79.56 89 GLN A O 1
ATOM 697 N N . TYR A 1 90 ? 9.578 4.986 -14.234 1.00 83.50 90 TYR A N 1
ATOM 698 C CA . TYR A 1 90 ? 8.306 4.276 -14.404 1.00 83.50 90 TYR A CA 1
ATOM 699 C C . TYR A 1 90 ? 8.414 2.750 -14.440 1.00 83.50 90 TYR A C 1
ATOM 701 O O . TYR A 1 90 ? 7.383 2.100 -14.481 1.00 83.50 90 TYR A O 1
ATOM 709 N N . GLN A 1 91 ? 9.615 2.170 -14.417 1.00 84.75 91 GLN A N 1
ATOM 710 C CA . GLN A 1 91 ? 9.836 0.719 -14.406 1.00 84.75 91 GLN A CA 1
ATOM 711 C C . GLN A 1 91 ? 10.029 0.155 -12.986 1.00 84.75 91 GLN A C 1
ATOM 713 O O . GLN A 1 91 ? 10.073 -1.064 -12.803 1.00 84.75 91 GLN A O 1
ATOM 718 N N . ALA A 1 92 ? 10.133 1.019 -11.970 1.00 86.94 92 ALA A N 1
ATOM 719 C CA . ALA A 1 92 ? 10.126 0.602 -10.573 1.00 86.94 92 ALA A CA 1
ATOM 720 C C . ALA A 1 92 ? 8.710 0.219 -10.141 1.00 86.94 92 ALA A C 1
ATOM 722 O O . ALA A 1 92 ? 7.741 0.874 -10.517 1.00 86.94 92 ALA A O 1
ATOM 723 N N . TRP A 1 93 ? 8.583 -0.795 -9.285 1.00 89.50 93 TRP A N 1
ATOM 724 C CA . TRP A 1 93 ? 7.279 -1.271 -8.811 1.00 89.50 93 TRP A CA 1
ATOM 725 C C . TRP A 1 93 ? 6.411 -0.178 -8.182 1.00 89.50 93 TRP A C 1
ATOM 727 O O . TRP A 1 93 ? 5.191 -0.251 -8.254 1.00 89.50 93 TRP A O 1
ATOM 737 N N . VAL A 1 94 ? 7.022 0.829 -7.562 1.00 90.38 94 VAL A N 1
ATOM 738 C CA . VAL A 1 94 ? 6.383 2.058 -7.085 1.00 90.38 94 VAL A CA 1
ATOM 739 C C . VAL A 1 94 ? 7.404 3.176 -7.208 1.00 90.38 94 VAL A C 1
ATOM 741 O O . VAL A 1 94 ? 8.584 2.977 -6.917 1.00 90.38 94 VAL A O 1
ATOM 744 N N . GLN A 1 95 ? 6.932 4.359 -7.581 1.00 87.25 95 GLN A N 1
ATOM 745 C CA . GLN A 1 95 ? 7.787 5.533 -7.672 1.00 87.25 95 GLN A CA 1
ATOM 746 C C . GLN A 1 95 ? 7.999 6.243 -6.341 1.00 87.25 95 GLN A C 1
ATOM 748 O O . GLN A 1 95 ? 7.151 6.235 -5.448 1.00 87.25 95 GLN A O 1
ATOM 753 N N . GLY A 1 96 ? 9.134 6.930 -6.262 1.00 85.81 96 GLY A N 1
ATOM 754 C CA . GLY A 1 96 ? 9.522 7.701 -5.098 1.00 85.81 96 GLY A CA 1
ATOM 755 C C . GLY A 1 96 ? 10.053 6.833 -3.959 1.00 85.81 96 GLY A C 1
ATOM 756 O O . GLY A 1 96 ? 9.622 5.707 -3.700 1.00 85.81 96 GLY A O 1
ATOM 757 N N . ILE A 1 97 ? 11.017 7.392 -3.246 1.00 85.06 97 ILE A N 1
ATOM 758 C CA . ILE A 1 97 ? 11.575 6.823 -2.031 1.00 85.06 97 ILE A CA 1
ATOM 759 C C . ILE A 1 97 ? 10.762 7.364 -0.873 1.00 85.06 97 ILE A C 1
ATOM 761 O O . ILE A 1 97 ? 10.601 8.575 -0.728 1.00 85.06 97 ILE A O 1
ATOM 765 N N . LEU A 1 98 ? 10.267 6.466 -0.030 1.00 87.06 98 LEU A N 1
ATOM 766 C CA . LEU A 1 98 ? 9.691 6.875 1.237 1.00 87.06 98 LEU A CA 1
ATOM 767 C C . LEU A 1 98 ? 10.825 7.040 2.244 1.00 87.06 98 LEU A C 1
ATOM 769 O O . LEU A 1 98 ? 11.539 6.079 2.522 1.00 87.06 98 LEU A O 1
ATOM 773 N N . ASP A 1 99 ? 10.951 8.222 2.825 1.00 85.19 99 ASP A N 1
ATOM 774 C CA . ASP A 1 99 ? 11.873 8.488 3.927 1.00 85.19 99 ASP A CA 1
ATOM 775 C C . ASP A 1 99 ? 11.095 9.004 5.141 1.00 85.19 99 ASP A C 1
ATOM 777 O O . ASP A 1 99 ? 9.895 9.241 5.065 1.00 85.19 99 ASP A O 1
ATOM 781 N N . ILE A 1 100 ? 11.742 9.146 6.294 1.00 73.00 100 ILE A N 1
ATOM 782 C CA . ILE A 1 100 ? 11.095 9.707 7.492 1.00 73.00 100 ILE A CA 1
ATOM 783 C C . ILE A 1 100 ? 11.498 11.165 7.761 1.00 73.00 100 ILE A C 1
ATOM 785 O O . ILE A 1 100 ? 10.946 11.792 8.664 1.00 73.00 100 ILE A O 1
ATOM 789 N N . ALA A 1 101 ? 12.476 11.691 7.021 1.00 72.06 101 ALA A N 1
ATOM 790 C CA . ALA A 1 101 ? 13.171 12.939 7.341 1.00 72.06 101 ALA A CA 1
ATOM 791 C C . ALA A 1 101 ? 12.789 14.104 6.415 1.00 72.06 101 ALA A C 1
ATOM 793 O O . ALA A 1 101 ? 12.685 15.238 6.871 1.00 72.06 101 ALA A O 1
ATOM 794 N N . THR A 1 102 ? 12.546 13.827 5.137 1.00 79.56 102 THR A N 1
ATOM 795 C CA . THR A 1 102 ? 12.399 14.799 4.044 1.00 79.56 102 THR A CA 1
ATOM 796 C C . THR A 1 102 ? 11.062 14.693 3.305 1.00 79.56 102 THR A C 1
ATOM 798 O O . THR A 1 102 ? 10.869 15.322 2.272 1.00 79.56 102 THR A O 1
ATOM 801 N N . SER A 1 103 ? 10.076 13.991 3.872 1.00 82.75 103 SER A N 1
ATOM 802 C CA . SER A 1 103 ? 8.758 13.761 3.250 1.00 82.75 103 SER A CA 1
ATOM 803 C C . SER A 1 103 ? 8.808 12.915 1.971 1.00 82.75 103 SER A C 1
ATOM 805 O O . SER A 1 103 ? 7.892 12.966 1.142 1.00 82.75 103 SER A O 1
ATOM 807 N N . GLY A 1 104 ? 9.849 12.096 1.833 1.00 84.25 104 GLY A N 1
ATOM 808 C CA . GLY A 1 104 ? 10.117 11.281 0.658 1.00 84.25 104 GLY A CA 1
ATOM 809 C C . GLY A 1 104 ? 10.996 11.987 -0.377 1.00 84.25 104 GLY A C 1
ATOM 810 O O . GLY A 1 104 ? 11.146 13.209 -0.368 1.00 84.25 104 GLY A O 1
ATOM 811 N N . ASN A 1 105 ? 11.547 11.203 -1.303 1.00 85.38 105 ASN A N 1
ATOM 812 C CA . ASN A 1 105 ? 12.310 11.683 -2.451 1.00 85.38 105 ASN A CA 1
ATOM 813 C C . ASN A 1 105 ? 11.643 11.199 -3.755 1.00 85.38 105 ASN A C 1
ATOM 815 O O . ASN A 1 105 ? 11.616 9.992 -3.994 1.00 85.38 105 ASN A O 1
ATOM 819 N N . PRO A 1 106 ? 11.086 12.086 -4.596 1.00 85.25 106 PRO A N 1
ATOM 820 C CA . PRO A 1 106 ? 11.081 13.542 -4.456 1.00 85.25 106 PRO A CA 1
ATOM 821 C C . PRO A 1 106 ? 10.153 13.994 -3.319 1.00 85.25 106 PRO A C 1
ATOM 823 O O . PRO A 1 106 ? 9.291 13.229 -2.873 1.00 85.25 106 PRO A O 1
ATOM 826 N N . ALA A 1 107 ? 10.323 15.235 -2.856 1.00 86.19 107 ALA A N 1
ATOM 827 C CA . ALA A 1 107 ? 9.548 15.786 -1.745 1.00 86.19 107 ALA A CA 1
ATOM 828 C C . ALA A 1 107 ? 8.038 15.560 -1.947 1.00 86.19 107 ALA A C 1
ATOM 830 O O . ALA A 1 107 ? 7.474 15.891 -2.990 1.00 86.19 107 ALA A O 1
ATOM 831 N N . GLY A 1 108 ? 7.381 14.967 -0.949 1.00 85.81 108 GLY A N 1
ATOM 832 C CA . GLY A 1 108 ? 5.960 14.615 -0.998 1.00 85.81 108 GLY A CA 1
ATOM 833 C C . GLY A 1 108 ? 5.668 13.169 -1.415 1.00 85.81 108 GLY A C 1
ATOM 834 O O . GLY A 1 108 ? 4.511 12.746 -1.306 1.00 85.81 108 GLY A O 1
ATOM 835 N N . ALA A 1 109 ? 6.677 12.377 -1.804 1.00 87.75 109 ALA A N 1
ATOM 836 C CA . ALA A 1 109 ? 6.509 10.958 -2.136 1.00 87.75 109 ALA A CA 1
ATOM 837 C C . ALA A 1 109 ? 5.880 10.138 -1.003 1.00 87.75 109 ALA A C 1
ATOM 839 O O . ALA A 1 109 ? 5.143 9.190 -1.266 1.00 87.75 109 ALA A O 1
ATOM 840 N N . ASN A 1 110 ? 6.052 10.558 0.253 1.00 89.00 110 ASN A N 1
ATOM 841 C CA . ASN A 1 110 ? 5.386 9.926 1.390 1.00 89.00 110 ASN A CA 1
ATOM 842 C C . ASN A 1 110 ? 3.857 9.956 1.337 1.00 89.00 110 ASN A C 1
ATOM 844 O O . ASN A 1 110 ? 3.211 9.106 1.953 1.00 89.00 110 ASN A O 1
ATOM 848 N N . THR A 1 111 ? 3.287 10.928 0.627 1.00 90.38 111 THR A N 1
ATOM 849 C CA . THR A 1 111 ? 1.849 11.232 0.623 1.00 90.38 111 THR A CA 1
ATOM 850 C C . THR A 1 111 ? 1.199 11.104 -0.756 1.00 90.38 111 THR A C 1
ATOM 852 O O . THR A 1 111 ? -0.015 11.255 -0.875 1.00 90.38 111 THR A O 1
ATOM 855 N N . ASN A 1 112 ? 1.981 10.812 -1.798 1.00 90.88 112 ASN A N 1
ATOM 856 C 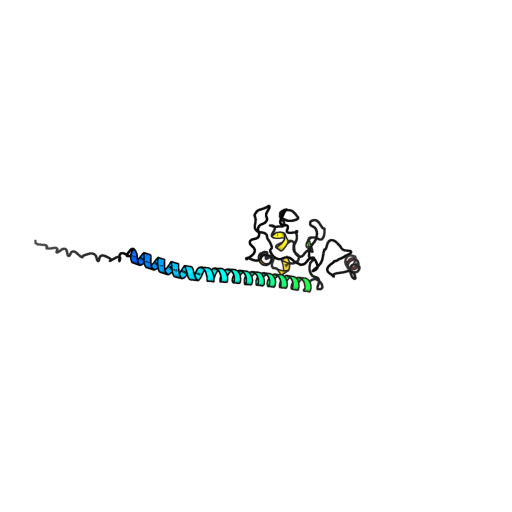CA . ASN A 1 112 ? 1.503 10.819 -3.173 1.00 90.88 112 ASN A CA 1
ATOM 857 C C . ASN A 1 112 ? 0.957 9.446 -3.599 1.00 90.88 112 ASN A C 1
ATOM 859 O O . ASN A 1 112 ? 1.713 8.499 -3.799 1.00 90.88 112 ASN A O 1
ATOM 863 N N . LEU A 1 113 ? -0.365 9.349 -3.772 1.00 91.50 113 LEU A N 1
ATOM 864 C CA . LEU A 1 113 ? -1.039 8.121 -4.212 1.00 91.50 113 LEU A CA 1
ATOM 865 C C . LEU A 1 113 ? -0.822 7.810 -5.703 1.00 91.50 113 LEU A C 1
ATOM 867 O O . LEU A 1 113 ? -0.939 6.651 -6.106 1.00 91.50 113 LEU A O 1
ATOM 871 N N . LEU A 1 114 ? -0.475 8.808 -6.524 1.00 91.06 114 LEU A N 1
ATOM 872 C CA . LEU A 1 114 ? -0.270 8.628 -7.968 1.00 91.06 114 LEU A CA 1
ATOM 873 C C . LEU A 1 114 ? 0.933 7.728 -8.259 1.00 91.06 114 LEU A C 1
ATOM 875 O O . LEU A 1 114 ? 0.919 6.965 -9.222 1.00 91.06 114 LEU A O 1
ATOM 879 N N . TYR A 1 115 ? 1.943 7.739 -7.384 1.00 90.25 115 TYR A N 1
ATOM 880 C CA . TYR A 1 115 ? 3.108 6.857 -7.496 1.00 90.25 115 TYR A CA 1
ATOM 881 C C . TYR A 1 115 ? 2.775 5.366 -7.388 1.00 90.25 115 TYR A C 1
ATOM 883 O O . TYR A 1 115 ? 3.569 4.530 -7.814 1.00 90.25 115 TYR A O 1
ATOM 891 N N . LEU A 1 116 ? 1.602 5.038 -6.843 1.00 91.50 116 LEU A N 1
ATOM 892 C CA . LEU A 1 116 ? 1.118 3.675 -6.669 1.00 91.50 116 LEU A CA 1
ATOM 893 C C . LEU A 1 116 ? 0.067 3.294 -7.718 1.00 91.50 116 LEU A C 1
ATOM 895 O O . LEU A 1 116 ? -0.060 2.124 -8.054 1.00 91.50 116 LEU A O 1
ATOM 899 N N . THR A 1 117 ? -0.702 4.271 -8.202 1.00 90.88 117 THR A N 1
ATOM 900 C CA . THR A 1 117 ? -1.942 4.038 -8.965 1.00 90.88 117 THR A CA 1
ATOM 901 C C . THR A 1 117 ? -1.879 4.452 -10.425 1.00 90.88 117 THR A C 1
ATOM 903 O O . THR A 1 117 ? -2.685 3.970 -11.208 1.00 90.88 117 THR A O 1
ATOM 906 N N . GLU A 1 118 ? -0.935 5.310 -10.803 1.00 89.50 118 GLU A N 1
ATOM 907 C CA . GLU A 1 118 ? -0.782 5.773 -12.188 1.00 89.50 118 GLU A CA 1
ATOM 908 C C . GLU A 1 118 ? 0.631 5.525 -12.709 1.00 89.50 118 GLU A C 1
ATOM 910 O O . GLU A 1 118 ? 0.822 5.095 -13.840 1.00 89.50 118 GLU A O 1
ATOM 915 N N . TYR A 1 119 ? 1.635 5.751 -11.866 1.00 88.31 119 TYR A N 1
ATOM 916 C CA . TYR A 1 119 ? 3.034 5.720 -12.282 1.00 88.31 119 TYR A CA 1
ATOM 917 C C . TYR A 1 119 ? 3.764 4.402 -11.985 1.00 88.31 119 TYR A C 1
ATOM 919 O O . TYR A 1 119 ? 4.952 4.271 -12.283 1.00 88.31 119 TYR A O 1
ATOM 927 N N . SER A 1 120 ? 3.062 3.447 -11.378 1.00 90.12 120 SER A N 1
ATOM 928 C CA . SER A 1 120 ? 3.554 2.098 -11.109 1.00 90.12 120 SER A CA 1
ATOM 929 C C . SER A 1 120 ? 3.200 1.165 -12.275 1.00 90.12 120 SER A C 1
ATOM 931 O O . SER A 1 120 ? 2.040 1.156 -12.690 1.00 90.12 120 SER A O 1
ATOM 933 N N . PRO A 1 121 ? 4.112 0.287 -12.731 1.00 89.88 121 PRO A N 1
ATOM 934 C CA . PRO A 1 121 ? 3.779 -0.791 -13.664 1.00 89.88 121 PRO A CA 1
ATOM 935 C C . PRO A 1 121 ? 2.690 -1.737 -13.141 1.00 89.88 121 PRO A C 1
ATOM 937 O O . PRO A 1 121 ? 1.952 -2.342 -13.912 1.00 89.88 121 PRO A O 1
ATOM 940 N N . LEU A 1 122 ? 2.560 -1.851 -11.816 1.00 92.12 122 LEU A N 1
ATOM 941 C CA . LEU A 1 122 ? 1.566 -2.704 -11.165 1.00 92.12 122 LEU A CA 1
ATOM 942 C C . LEU A 1 122 ? 0.179 -2.056 -11.108 1.00 92.12 122 LEU A C 1
ATOM 944 O O . LEU A 1 122 ? -0.788 -2.720 -10.734 1.00 92.12 122 LEU A O 1
ATOM 948 N N . ALA A 1 123 ? 0.050 -0.774 -11.460 1.00 91.75 123 ALA A N 1
ATOM 949 C CA . ALA A 1 123 ? -1.215 -0.048 -11.416 1.00 91.75 123 ALA A CA 1
ATOM 950 C C . ALA A 1 123 ? -2.302 -0.707 -12.279 1.00 91.75 123 ALA A C 1
ATOM 952 O O . ALA A 1 123 ? -3.445 -0.838 -11.836 1.00 91.75 123 ALA A O 1
ATOM 953 N N . ALA A 1 124 ? -1.932 -1.167 -13.480 1.00 91.38 124 ALA A N 1
ATOM 954 C CA . ALA A 1 124 ? -2.844 -1.838 -14.404 1.00 91.38 124 ALA A CA 1
ATOM 955 C C . ALA A 1 124 ? -3.393 -3.153 -13.820 1.00 91.38 124 ALA A C 1
ATOM 957 O O . ALA A 1 124 ? -4.586 -3.42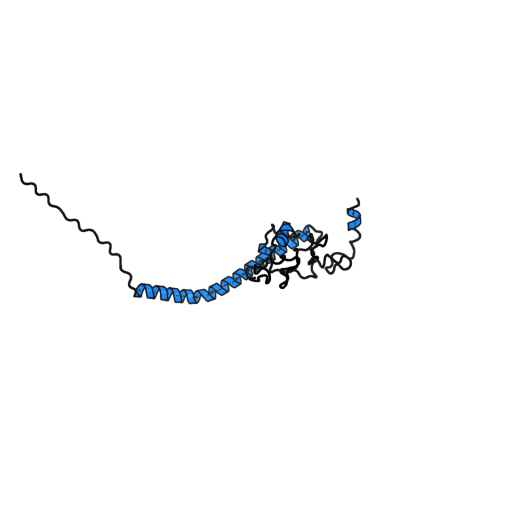6 -13.917 1.00 91.38 124 ALA A O 1
ATOM 958 N N . TYR A 1 125 ? -2.543 -3.918 -13.133 1.00 94.12 125 TYR A N 1
ATOM 959 C CA . TYR A 1 125 ? -2.882 -5.229 -12.568 1.00 94.12 125 TYR A CA 1
ATOM 960 C C . TYR A 1 125 ? -3.558 -5.150 -11.193 1.00 94.12 125 TYR A C 1
ATOM 962 O O . TYR A 1 125 ? -4.284 -6.052 -10.789 1.00 94.12 125 TYR A O 1
ATOM 970 N N . SER A 1 126 ? -3.343 -4.056 -10.464 1.00 91.88 126 SER A N 1
ATOM 971 C CA . SER A 1 126 ? -3.955 -3.797 -9.153 1.00 91.88 126 SER A CA 1
ATOM 972 C C . SER A 1 126 ? -5.290 -3.048 -9.230 1.00 91.88 126 SER A C 1
ATOM 974 O O . SER A 1 126 ? -5.850 -2.683 -8.193 1.00 91.88 126 SER A O 1
ATOM 976 N N . GLY A 1 127 ? -5.796 -2.772 -10.438 1.00 90.94 127 GLY A N 1
ATOM 977 C CA . GLY A 1 127 ? -7.016 -1.986 -10.640 1.00 90.94 127 GLY A CA 1
ATOM 978 C C . GLY A 1 127 ? -6.898 -0.555 -10.110 1.00 90.94 127 GLY A C 1
ATOM 979 O O . GLY A 1 127 ? -7.888 0.011 -9.649 1.00 90.94 127 GLY A O 1
ATOM 980 N N . LYS A 1 128 ? -5.680 0.008 -10.104 1.00 92.19 128 LYS A N 1
ATOM 981 C CA . LYS A 1 128 ? -5.361 1.331 -9.539 1.00 92.19 128 LYS A CA 1
ATOM 982 C C . LYS A 1 128 ? -5.795 1.503 -8.076 1.00 92.19 128 LYS A C 1
ATOM 984 O O . LYS A 1 128 ? -6.072 2.611 -7.615 1.00 92.19 128 LYS A O 1
ATOM 989 N N . ASN A 1 129 ? -5.846 0.412 -7.312 1.00 93.19 129 ASN A N 1
ATOM 990 C CA . ASN A 1 129 ? -6.283 0.442 -5.924 1.00 93.19 129 ASN A CA 1
ATOM 991 C C . ASN A 1 129 ? -5.114 0.725 -4.967 1.00 93.19 129 ASN A C 1
ATOM 993 O O . ASN A 1 129 ? -4.397 -0.185 -4.558 1.00 93.19 129 ASN A O 1
ATOM 997 N N . ALA A 1 130 ? -4.953 1.976 -4.527 1.00 92.50 130 ALA A N 1
ATOM 998 C CA . ALA A 1 130 ? -3.894 2.337 -3.578 1.00 92.50 130 ALA A CA 1
ATOM 999 C C . ALA A 1 130 ? -4.014 1.639 -2.208 1.00 92.50 130 ALA A C 1
ATOM 1001 O O . ALA A 1 130 ? -3.015 1.494 -1.499 1.00 92.50 130 ALA A O 1
ATOM 1002 N N . ALA A 1 131 ? -5.215 1.197 -1.815 1.00 92.56 131 ALA A N 1
ATOM 1003 C CA . ALA A 1 131 ? -5.443 0.617 -0.494 1.00 92.56 131 ALA A CA 1
ATOM 1004 C C . ALA A 1 131 ? -4.663 -0.690 -0.282 1.00 92.56 131 ALA A C 1
ATOM 1006 O O . ALA A 1 131 ? -4.300 -0.996 0.853 1.00 92.56 131 ALA A O 1
ATOM 1007 N N . ILE A 1 132 ? -4.336 -1.430 -1.350 1.00 94.69 132 ILE A N 1
ATOM 1008 C CA . ILE A 1 132 ? -3.598 -2.701 -1.244 1.00 94.69 132 ILE A CA 1
ATOM 1009 C C . ILE A 1 132 ? -2.140 -2.505 -0.799 1.00 94.69 132 ILE A C 1
ATOM 1011 O O . ILE A 1 132 ? -1.508 -3.421 -0.280 1.00 94.69 132 ILE A O 1
ATOM 1015 N N . PHE A 1 133 ? -1.594 -1.302 -0.964 1.00 93.81 133 PHE A N 1
ATOM 1016 C CA . PHE A 1 133 ? -0.215 -0.986 -0.599 1.00 93.81 133 PHE A CA 1
ATOM 1017 C C . PHE A 1 133 ? -0.073 -0.562 0.872 1.00 93.81 133 PHE A C 1
ATOM 1019 O O . PHE A 1 133 ? 1.041 -0.489 1.408 1.00 93.81 133 PHE A O 1
ATOM 1026 N N . LYS A 1 134 ? -1.189 -0.300 1.560 1.00 94.06 134 LYS A N 1
ATOM 1027 C CA . LYS A 1 134 ? -1.213 0.132 2.957 1.00 94.06 134 LYS A CA 1
ATOM 1028 C C . LYS A 1 134 ? -1.924 -0.883 3.843 1.00 94.06 134 LYS A C 1
ATOM 1030 O O . LYS A 1 134 ? -2.992 -1.395 3.526 1.00 94.06 134 LYS A O 1
ATOM 1035 N N . CYS A 1 135 ? -1.324 -1.163 4.992 1.00 94.88 135 CYS A N 1
ATOM 1036 C CA . CYS A 1 135 ? -1.948 -1.976 6.025 1.00 94.88 135 CYS A CA 1
ATOM 1037 C C . CYS A 1 135 ? -2.822 -1.073 6.910 1.00 94.88 135 CYS A C 1
ATOM 1039 O O . CYS A 1 135 ? -2.313 -0.074 7.413 1.00 94.88 135 CYS A O 1
ATOM 1041 N N . PRO A 1 136 ? -4.103 -1.398 7.172 1.00 93.62 136 PRO A N 1
ATOM 1042 C CA . PRO A 1 136 ? -4.933 -0.604 8.085 1.00 93.62 136 PRO A CA 1
ATOM 1043 C C . PRO A 1 136 ? -4.387 -0.500 9.519 1.00 93.62 136 PRO A C 1
ATOM 1045 O O . PRO A 1 136 ? -4.737 0.431 10.243 1.00 93.62 136 PRO A O 1
ATOM 1048 N N . ALA A 1 137 ? -3.527 -1.437 9.941 1.00 93.25 137 ALA A N 1
ATOM 1049 C CA . ALA A 1 137 ? -2.828 -1.349 11.225 1.00 93.25 137 ALA A CA 1
ATOM 1050 C C . ALA A 1 137 ? -1.710 -0.290 11.235 1.00 93.25 137 ALA A C 1
ATOM 1052 O O . ALA A 1 137 ? -1.314 0.165 12.309 1.00 93.25 137 ALA A O 1
ATOM 1053 N N . ASP A 1 138 ? -1.205 0.107 10.065 1.00 92.25 138 ASP A N 1
ATOM 1054 C CA . ASP A 1 138 ? -0.145 1.097 9.940 1.00 92.25 138 ASP A CA 1
ATOM 1055 C C . ASP A 1 138 ? -0.689 2.523 10.090 1.00 92.25 138 ASP A C 1
ATOM 1057 O O . ASP A 1 138 ? -1.314 3.100 9.192 1.00 92.25 138 ASP A O 1
ATOM 1061 N N . LYS A 1 139 ? -0.393 3.110 11.248 1.00 90.38 139 LYS A N 1
ATOM 1062 C CA . LYS A 1 139 ? -0.737 4.490 11.609 1.00 90.38 139 LYS A CA 1
ATOM 1063 C C . LYS A 1 139 ? 0.416 5.464 11.365 1.00 90.38 139 LYS A C 1
ATOM 1065 O O . LYS A 1 139 ? 0.378 6.582 11.873 1.00 90.38 139 LYS A O 1
ATOM 1070 N N . SER A 1 140 ? 1.443 5.053 10.619 1.00 88.94 140 SER A N 1
ATOM 1071 C CA . SER A 1 140 ? 2.609 5.890 10.352 1.00 88.94 140 SER A CA 1
ATOM 1072 C C . SER A 1 140 ? 2.209 7.164 9.616 1.00 88.94 140 SER A C 1
ATOM 1074 O O . SER A 1 140 ? 1.550 7.135 8.567 1.00 88.94 140 SER A O 1
ATOM 1076 N N . VAL A 1 141 ? 2.651 8.287 10.171 1.00 89.06 141 VAL A N 1
ATOM 1077 C CA . VAL A 1 141 ? 2.521 9.615 9.580 1.00 89.06 141 VAL A CA 1
ATOM 1078 C C . VAL A 1 141 ? 3.882 10.092 9.107 1.00 89.06 141 VAL A C 1
ATOM 1080 O O . VAL A 1 141 ? 4.915 9.778 9.699 1.00 89.06 141 VAL A O 1
ATOM 1083 N N . ASP A 1 142 ? 3.873 10.831 8.013 1.00 86.75 142 ASP A N 1
ATOM 1084 C CA . ASP A 1 142 ? 5.039 11.558 7.556 1.00 86.75 142 ASP A CA 1
ATOM 1085 C C . ASP A 1 142 ? 5.363 12.695 8.535 1.00 86.75 142 ASP A C 1
ATOM 1087 O O . ASP A 1 142 ? 4.469 13.440 8.939 1.00 86.75 142 ASP A O 1
ATOM 1091 N N . ARG A 1 143 ? 6.632 12.837 8.937 1.00 82.88 143 ARG A N 1
ATOM 1092 C CA . ARG A 1 143 ? 7.023 13.845 9.937 1.00 82.88 143 ARG A CA 1
ATOM 1093 C C . ARG A 1 143 ? 6.944 15.266 9.393 1.00 82.88 143 ARG A C 1
ATOM 1095 O O . ARG A 1 143 ? 6.577 16.163 10.148 1.00 82.88 143 ARG A O 1
ATOM 1102 N N . GLY A 1 144 ? 7.263 15.462 8.113 1.00 80.75 144 GLY A N 1
ATOM 1103 C CA . GLY A 1 144 ? 7.241 16.782 7.487 1.00 80.75 144 GLY A CA 1
ATOM 1104 C C . GLY A 1 144 ? 5.816 17.279 7.264 1.00 80.75 144 GLY A C 1
ATOM 1105 O O . GLY A 1 144 ? 5.414 18.300 7.816 1.00 80.75 144 GLY A O 1
ATOM 1106 N N . SER A 1 145 ? 5.015 16.525 6.511 1.00 82.12 145 SER A N 1
ATOM 1107 C CA . SER A 1 145 ? 3.642 16.926 6.173 1.00 82.12 145 SER A CA 1
ATOM 1108 C C . SER A 1 145 ? 2.598 16.639 7.259 1.00 82.12 145 SER A C 1
ATOM 1110 O O . SER A 1 145 ? 1.469 17.119 7.148 1.00 82.12 145 SER A O 1
ATOM 1112 N N . LYS A 1 146 ? 2.928 15.838 8.285 1.00 86.69 146 LYS A N 1
ATOM 1113 C CA . LYS A 1 146 ? 1.995 15.312 9.308 1.00 86.69 146 LYS A CA 1
ATOM 1114 C C . LYS A 1 146 ? 0.806 14.528 8.734 1.00 86.69 146 LYS A C 1
ATOM 1116 O O . LYS A 1 146 ? -0.170 14.275 9.439 1.00 86.69 146 LYS A O 1
ATOM 1121 N N . LYS A 1 147 ? 0.871 14.125 7.463 1.00 87.81 147 LYS A N 1
ATOM 1122 C CA . LYS A 1 147 ? -0.171 13.341 6.790 1.00 87.81 147 LYS A CA 1
ATOM 1123 C C . LYS A 1 147 ? 0.120 11.841 6.898 1.00 87.81 147 LYS A C 1
ATOM 1125 O O . LYS A 1 147 ? 1.280 11.448 7.042 1.00 87.81 147 LYS A O 1
ATOM 1130 N N . PRO A 1 148 ? -0.902 10.972 6.813 1.00 89.00 148 PRO A N 1
ATOM 1131 C CA . PRO A 1 148 ? -0.686 9.530 6.758 1.00 89.00 148 PRO A CA 1
ATOM 1132 C C . PRO A 1 148 ? 0.179 9.149 5.553 1.00 89.00 148 PRO A C 1
ATOM 1134 O O . PRO A 1 148 ? -0.055 9.630 4.446 1.00 89.00 148 PRO A O 1
ATOM 1137 N N . ARG A 1 149 ? 1.139 8.239 5.751 1.00 90.62 149 ARG A N 1
ATOM 1138 C CA . ARG A 1 149 ? 1.933 7.697 4.637 1.00 90.62 149 ARG A CA 1
ATOM 1139 C C . ARG A 1 149 ? 1.054 6.892 3.683 1.00 90.62 149 ARG A C 1
ATOM 1141 O O . ARG A 1 149 ? 0.110 6.248 4.132 1.00 90.62 149 ARG A O 1
ATOM 1148 N N . VAL A 1 150 ? 1.374 6.864 2.396 1.00 92.06 150 VAL A N 1
ATOM 1149 C CA . VAL A 1 150 ? 0.566 6.145 1.386 1.00 92.06 150 VAL A CA 1
ATOM 1150 C C . VAL A 1 150 ? 0.763 4.635 1.373 1.00 92.06 150 VAL A C 1
ATOM 1152 O O . VAL A 1 150 ? -0.062 3.917 0.821 1.00 92.06 150 VAL A O 1
ATOM 1155 N N . ARG A 1 151 ? 1.839 4.135 1.986 1.00 91.56 151 ARG A N 1
ATOM 1156 C CA . ARG A 1 151 ? 2.253 2.736 1.875 1.00 91.56 151 ARG A CA 1
ATOM 1157 C C . ARG A 1 151 ? 2.911 2.237 3.152 1.00 91.56 151 ARG A C 1
ATOM 1159 O O . ARG A 1 151 ? 3.683 2.965 3.775 1.00 91.56 151 ARG A O 1
ATOM 1166 N N . SER A 1 152 ? 2.651 0.971 3.460 1.00 92.00 152 SER A N 1
ATOM 1167 C CA . SER A 1 152 ? 3.266 0.223 4.568 1.00 92.00 152 SER A CA 1
ATOM 1168 C C . SER A 1 152 ? 4.183 -0.896 4.081 1.00 92.00 152 SER A C 1
ATOM 1170 O O . SER A 1 152 ? 5.052 -1.352 4.814 1.00 92.00 152 SER A O 1
ATOM 1172 N N . MET A 1 153 ? 3.952 -1.361 2.855 1.00 89.19 153 MET A N 1
ATOM 1173 C CA . MET A 1 153 ? 4.672 -2.473 2.251 1.00 89.19 153 MET A CA 1
ATOM 1174 C C . MET A 1 153 ? 5.942 -1.980 1.560 1.00 89.19 153 MET A C 1
ATOM 1176 O O . MET A 1 153 ? 5.949 -0.906 0.960 1.00 89.19 153 MET A O 1
ATOM 1180 N N . SER A 1 154 ? 6.998 -2.780 1.604 1.00 87.94 154 SER A N 1
ATOM 1181 C CA . SER A 1 154 ? 8.254 -2.504 0.909 1.00 87.94 154 SER A CA 1
ATOM 1182 C C . SER A 1 154 ? 8.715 -3.761 0.197 1.00 87.94 154 SER A C 1
ATOM 1184 O O . SER A 1 154 ? 8.483 -4.866 0.683 1.00 87.94 154 SER A O 1
ATOM 1186 N N . MET A 1 155 ? 9.389 -3.582 -0.932 1.00 85.88 155 MET A N 1
ATOM 1187 C CA . MET A 1 155 ? 10.081 -4.669 -1.600 1.00 85.88 155 MET A CA 1
ATOM 1188 C C . MET A 1 155 ? 11.550 -4.701 -1.169 1.00 85.88 155 MET A C 1
ATOM 1190 O O . MET A 1 155 ? 12.150 -3.658 -0.907 1.00 85.88 155 MET A O 1
ATOM 1194 N N . ASN A 1 156 ? 12.123 -5.901 -1.088 1.00 84.69 156 ASN A N 1
ATOM 1195 C CA . ASN A 1 156 ? 13.557 -6.086 -0.904 1.00 84.69 156 ASN A CA 1
ATOM 1196 C C . ASN A 1 156 ? 14.313 -5.565 -2.140 1.00 84.69 156 ASN A C 1
ATOM 1198 O O . ASN A 1 156 ? 13.961 -5.916 -3.261 1.00 84.69 156 ASN A O 1
ATOM 1202 N N . ASN A 1 157 ? 15.367 -4.773 -1.934 1.00 79.38 157 ASN A N 1
ATOM 1203 C CA . ASN A 1 157 ? 16.139 -4.170 -3.022 1.00 79.38 157 ASN A CA 1
ATOM 1204 C C . ASN A 1 157 ? 16.782 -5.190 -3.982 1.00 79.38 157 ASN A C 1
ATOM 1206 O O . ASN A 1 157 ? 17.059 -4.851 -5.123 1.00 79.38 157 ASN A O 1
ATOM 1210 N N . TRP A 1 158 ? 16.996 -6.432 -3.541 1.00 77.88 158 TRP A N 1
ATOM 1211 C CA . TRP A 1 158 ? 17.540 -7.514 -4.371 1.00 77.88 158 TRP A CA 1
ATOM 1212 C C . TRP A 1 158 ? 16.499 -8.190 -5.270 1.00 77.88 158 TRP A C 1
ATOM 1214 O O . TRP A 1 158 ? 16.862 -8.950 -6.161 1.00 77.88 158 TRP A O 1
ATOM 1224 N N . VAL A 1 159 ? 15.208 -7.933 -5.053 1.00 80.00 159 VAL A N 1
ATOM 1225 C CA . VAL A 1 159 ? 14.139 -8.409 -5.938 1.00 80.00 159 VAL A CA 1
ATOM 1226 C C . VAL A 1 159 ? 13.941 -7.359 -7.024 1.00 80.00 159 VAL A C 1
ATOM 1228 O O . VAL A 1 159 ? 13.635 -6.214 -6.714 1.00 80.00 159 VAL A O 1
ATOM 1231 N N . GLY A 1 160 ? 14.170 -7.698 -8.292 1.00 76.88 160 GLY A N 1
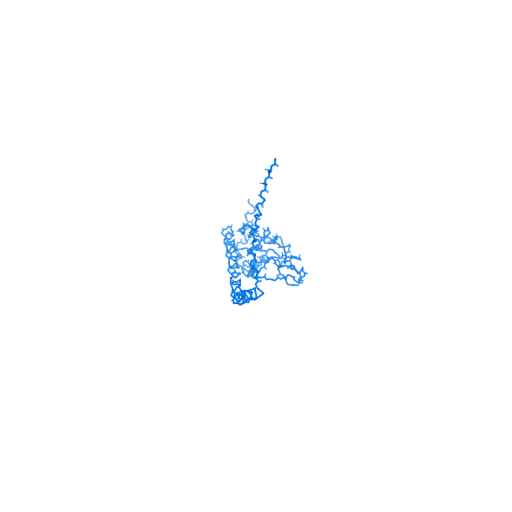ATOM 1232 C CA . GLY A 1 160 ? 14.129 -6.712 -9.384 1.00 76.88 160 GLY A CA 1
ATOM 1233 C C . GLY A 1 160 ? 15.417 -5.895 -9.518 1.00 76.88 160 GLY A C 1
ATOM 1234 O O . GLY A 1 160 ? 15.878 -5.668 -10.630 1.00 76.88 160 GLY A O 1
ATOM 1235 N N . GLY A 1 161 ? 16.046 -5.525 -8.401 1.00 78.31 161 GLY A N 1
ATOM 1236 C CA . GLY A 1 161 ? 17.309 -4.790 -8.376 1.00 78.31 161 GLY A CA 1
ATOM 1237 C C . GLY A 1 161 ? 17.171 -3.284 -8.574 1.00 78.31 161 GLY A C 1
ATOM 1238 O O . GLY A 1 161 ? 16.063 -2.741 -8.647 1.00 78.31 161 GLY A O 1
ATOM 1239 N N . ASN A 1 162 ? 18.322 -2.608 -8.649 1.00 78.19 162 ASN A N 1
ATOM 1240 C CA . ASN A 1 162 ? 18.401 -1.183 -8.966 1.00 78.19 162 ASN A CA 1
ATOM 1241 C C . ASN A 1 162 ? 18.347 -0.978 -10.487 1.00 78.19 162 ASN A C 1
ATOM 1243 O O . ASN A 1 162 ? 19.251 -1.410 -11.198 1.00 78.19 162 ASN A O 1
ATOM 1247 N N . GLY A 1 163 ? 17.310 -0.294 -10.973 1.00 73.50 163 GLY A N 1
ATOM 1248 C CA . GLY A 1 163 ? 17.138 -0.023 -12.404 1.00 73.50 163 GLY A CA 1
ATOM 1249 C C . GLY A 1 163 ? 18.048 1.079 -12.966 1.00 73.50 163 GLY A C 1
ATOM 1250 O O . GLY A 1 163 ? 18.055 1.283 -14.181 1.00 73.50 163 GLY A O 1
ATOM 1251 N N . ASP A 1 164 ? 18.802 1.790 -12.119 1.00 75.44 164 ASP A N 1
ATOM 1252 C CA . ASP A 1 164 ? 19.736 2.838 -12.555 1.00 75.44 164 ASP A CA 1
ATOM 1253 C C . ASP A 1 164 ? 21.119 2.284 -12.953 1.00 75.44 164 ASP A C 1
ATOM 1255 O O . ASP A 1 164 ? 21.795 2.882 -13.793 1.00 75.44 164 ASP A O 1
ATOM 1259 N N . ASP A 1 165 ? 21.548 1.144 -12.392 1.00 70.50 165 ASP A N 1
ATOM 1260 C CA . ASP A 1 165 ? 22.826 0.503 -12.737 1.00 70.50 165 ASP A CA 1
ATOM 1261 C C . ASP A 1 165 ? 22.615 -0.626 -13.753 1.00 70.50 165 ASP A C 1
ATOM 1263 O O . ASP A 1 165 ? 22.376 -1.783 -13.415 1.00 70.50 165 ASP A O 1
ATOM 1267 N N . LEU A 1 166 ? 22.737 -0.277 -15.033 1.00 63.31 166 LEU A N 1
ATOM 1268 C CA . LEU A 1 166 ? 22.592 -1.220 -16.146 1.00 63.31 166 LEU A CA 1
ATOM 1269 C C . LEU A 1 166 ? 23.771 -2.188 -16.294 1.00 63.31 166 LEU A C 1
ATOM 1271 O O . LEU A 1 166 ? 23.668 -3.138 -17.065 1.00 63.31 166 LEU A O 1
ATOM 1275 N N . LYS A 1 167 ? 24.896 -1.933 -15.614 1.00 56.84 167 LYS A N 1
ATOM 1276 C CA . LYS A 1 167 ? 26.092 -2.786 -15.671 1.00 56.84 167 LYS A CA 1
ATOM 1277 C C . LYS A 1 167 ? 26.089 -3.824 -14.555 1.00 56.84 167 LYS A C 1
ATOM 1279 O O . LYS A 1 167 ? 26.572 -4.929 -14.767 1.00 56.84 167 LYS A O 1
ATOM 1284 N N . ASN A 1 168 ? 25.498 -3.490 -13.409 1.00 52.06 168 ASN A N 1
ATOM 1285 C CA . ASN A 1 168 ? 25.231 -4.421 -12.322 1.00 52.06 168 ASN A CA 1
ATOM 1286 C C . ASN A 1 168 ? 23.746 -4.363 -11.974 1.00 52.06 168 ASN A C 1
ATOM 1288 O O . ASN A 1 168 ? 23.359 -3.770 -10.965 1.00 52.06 168 ASN A O 1
ATOM 1292 N N . LEU A 1 169 ? 22.915 -5.018 -12.791 1.00 58.28 169 LEU A N 1
ATOM 1293 C CA . LEU A 1 169 ? 21.529 -5.324 -12.436 1.00 58.28 169 LEU A CA 1
ATOM 1294 C C . LEU A 1 169 ? 21.537 -6.292 -11.242 1.00 58.28 169 LEU A C 1
ATOM 1296 O O . LEU A 1 169 ? 21.358 -7.504 -11.379 1.00 58.28 169 LEU A O 1
ATOM 1300 N N . ALA A 1 170 ? 21.819 -5.749 -10.059 1.00 49.88 170 ALA A N 1
ATOM 1301 C CA . ALA A 1 170 ? 21.897 -6.421 -8.774 1.00 49.88 170 ALA A CA 1
ATOM 1302 C C . ALA A 1 170 ? 20.482 -6.860 -8.378 1.00 49.88 170 ALA A C 1
ATOM 1304 O O . ALA A 1 170 ? 19.802 -6.205 -7.599 1.00 49.88 170 ALA A O 1
ATOM 1305 N N . GLY A 1 171 ? 20.017 -7.920 -9.031 1.00 53.44 171 GLY A N 1
ATOM 1306 C CA . GLY A 1 171 ? 18.630 -8.378 -9.055 1.00 53.44 171 GLY A CA 1
ATOM 1307 C C . GLY A 1 171 ? 18.346 -9.439 -10.125 1.00 53.44 171 GLY A C 1
ATOM 1308 O O . GLY A 1 171 ? 17.267 -10.021 -10.110 1.00 53.44 171 GLY A O 1
ATOM 1309 N N . GLY A 1 172 ? 19.311 -9.733 -11.012 1.00 50.44 172 GLY A N 1
ATOM 1310 C CA . GLY A 1 172 ? 19.360 -10.990 -11.771 1.00 50.44 172 GLY A CA 1
ATOM 1311 C C . GLY A 1 172 ? 18.700 -10.995 -13.152 1.00 50.44 172 GLY A C 1
ATOM 1312 O O . GLY A 1 172 ? 18.673 -12.048 -13.778 1.00 50.44 172 GLY A O 1
ATOM 1313 N N . TRP A 1 173 ? 18.201 -9.859 -13.653 1.00 56.81 173 TRP A N 1
ATOM 1314 C CA . TRP A 1 173 ? 17.431 -9.842 -14.907 1.00 56.81 173 TRP A CA 1
ATOM 1315 C C . TRP A 1 173 ? 18.236 -9.670 -16.193 1.00 56.81 173 TRP A C 1
ATOM 1317 O O . TRP A 1 173 ? 17.655 -9.921 -17.242 1.00 56.81 173 TRP A O 1
ATOM 1327 N N . ASP A 1 174 ? 19.520 -9.281 -16.153 1.00 54.56 174 ASP A N 1
ATOM 1328 C CA . ASP A 1 174 ? 20.409 -9.436 -17.315 1.00 54.56 174 ASP A CA 1
ATOM 1329 C C . ASP A 1 174 ? 21.890 -9.115 -17.047 1.00 54.56 174 ASP A C 1
ATOM 1331 O O . ASP A 1 174 ? 22.263 -7.982 -16.758 1.00 54.56 174 ASP A O 1
ATOM 1335 N N . GLY A 1 175 ? 22.749 -10.110 -17.272 1.00 48.84 175 GLY A N 1
ATOM 1336 C CA . GLY A 1 175 ? 24.102 -9.914 -17.808 1.00 48.84 175 GLY A CA 1
ATOM 1337 C C . GLY A 1 175 ? 24.262 -10.510 -19.217 1.00 48.84 175 GLY A C 1
ATOM 1338 O O . GLY A 1 175 ? 25.345 -10.425 -19.785 1.00 48.84 175 GLY A O 1
ATOM 1339 N N . ALA A 1 176 ? 23.210 -11.124 -19.785 1.00 48.06 176 ALA A N 1
ATOM 1340 C CA . ALA A 1 176 ? 23.314 -11.979 -20.972 1.00 48.06 176 ALA A CA 1
ATOM 1341 C C . ALA A 1 176 ? 22.458 -11.538 -22.179 1.00 48.06 176 ALA A C 1
ATOM 1343 O O . ALA A 1 176 ? 22.792 -11.912 -23.299 1.00 48.06 176 ALA A O 1
ATOM 1344 N N . LEU A 1 177 ? 21.407 -10.721 -22.013 1.00 48.59 177 LEU A N 1
ATOM 1345 C CA . LEU A 1 177 ? 20.498 -10.335 -23.112 1.00 48.59 177 LEU A CA 1
ATOM 1346 C C . LEU A 1 177 ? 20.383 -8.820 -23.338 1.00 48.59 177 LEU A C 1
ATOM 1348 O O . LEU A 1 177 ? 19.635 -8.390 -24.218 1.00 48.59 177 LEU A O 1
ATOM 1352 N N . ALA A 1 178 ? 21.181 -7.995 -22.649 1.00 48.75 178 ALA A N 1
ATOM 1353 C CA . ALA A 1 178 ? 21.277 -6.558 -22.940 1.00 48.75 178 ALA A CA 1
ATOM 1354 C C . ALA A 1 178 ? 21.673 -6.262 -24.408 1.00 48.75 178 ALA A C 1
ATOM 1356 O O . ALA A 1 178 ? 21.411 -5.169 -24.904 1.00 48.75 178 ALA A O 1
ATOM 1357 N N . GLY A 1 179 ? 22.240 -7.245 -25.122 1.00 40.38 179 GLY A N 1
ATOM 1358 C CA . GLY A 1 179 ? 22.518 -7.176 -26.560 1.00 40.38 179 GLY A CA 1
ATOM 1359 C C . GLY A 1 179 ? 21.324 -7.452 -27.489 1.00 40.38 179 GLY A C 1
ATOM 1360 O O . GLY A 1 179 ? 21.379 -7.062 -28.649 1.00 40.38 179 GLY A O 1
ATOM 1361 N N . LEU A 1 180 ? 20.232 -8.074 -27.024 1.00 44.50 180 LEU A N 1
ATOM 1362 C CA . LEU A 1 180 ? 19.083 -8.408 -27.887 1.00 44.50 180 LEU A CA 1
ATOM 1363 C C . LEU A 1 180 ? 18.063 -7.267 -28.002 1.00 44.50 180 LEU A C 1
ATOM 1365 O O . LEU A 1 180 ? 17.378 -7.143 -29.012 1.00 44.50 180 LEU A O 1
ATOM 1369 N N . HIS A 1 181 ? 18.001 -6.372 -27.014 1.00 43.94 181 HIS A N 1
ATOM 1370 C CA . HIS A 1 181 ? 17.047 -5.256 -27.016 1.00 43.94 181 HIS A CA 1
ATOM 1371 C C . HIS A 1 181 ? 17.459 -4.056 -27.888 1.00 43.94 181 HIS A C 1
ATOM 1373 O O . HIS A 1 181 ? 16.662 -3.127 -28.051 1.00 43.94 181 HIS A O 1
ATOM 1379 N N . GLN A 1 182 ? 18.677 -4.055 -28.439 1.00 45.72 182 GLN A N 1
ATOM 1380 C CA . GLN A 1 182 ? 19.071 -3.105 -29.484 1.00 45.72 182 GLN A CA 1
ATOM 1381 C C . GLN A 1 182 ? 18.532 -3.554 -30.856 1.00 45.72 182 GLN A C 1
ATOM 1383 O O . GLN A 1 182 ? 18.085 -2.726 -31.634 1.00 45.72 182 GLN A O 1
ATOM 1388 N N . VAL A 1 183 ? 18.476 -4.866 -31.116 1.00 43.03 183 VAL A N 1
ATOM 1389 C CA . VAL A 1 183 ? 18.131 -5.420 -32.438 1.00 43.03 183 VAL A CA 1
ATOM 1390 C C . VAL A 1 183 ? 16.640 -5.280 -32.771 1.00 43.03 183 VAL A C 1
ATOM 1392 O O . VAL A 1 183 ? 16.287 -5.146 -33.935 1.00 43.03 183 VAL A O 1
ATOM 1395 N N . GLN A 1 184 ? 15.751 -5.241 -31.774 1.00 42.06 184 GLN A N 1
ATOM 1396 C CA . GLN A 1 184 ? 14.299 -5.199 -32.017 1.00 42.06 184 GLN A CA 1
ATOM 1397 C C . GLN A 1 184 ? 13.692 -3.788 -32.106 1.00 42.06 184 GLN A C 1
ATOM 1399 O O . GLN A 1 184 ? 12.486 -3.660 -32.292 1.00 42.06 184 GLN A O 1
ATOM 1404 N N . ARG A 1 185 ? 14.497 -2.732 -31.926 1.00 44.66 185 ARG A N 1
ATOM 1405 C CA . ARG A 1 185 ? 14.068 -1.337 -32.153 1.00 44.66 185 ARG A CA 1
ATOM 1406 C C . ARG A 1 185 ? 14.567 -0.753 -33.478 1.00 44.66 185 ARG A C 1
ATOM 1408 O O . ARG A 1 185 ? 14.095 0.315 -33.849 1.00 44.66 185 ARG A O 1
ATOM 1415 N N . ASP A 1 186 ? 15.449 -1.469 -34.173 1.00 37.12 186 ASP A N 1
ATOM 1416 C CA . ASP A 1 186 ? 16.059 -1.051 -35.441 1.00 37.12 186 ASP A CA 1
ATOM 1417 C C . ASP A 1 186 ? 15.607 -1.933 -36.631 1.00 37.12 186 ASP A C 1
ATOM 1419 O O . ASP A 1 186 ? 16.294 -1.995 -37.651 1.00 37.12 186 ASP A O 1
ATOM 1423 N N . ALA A 1 187 ? 14.458 -2.614 -36.512 1.00 37.22 187 ALA A N 1
ATOM 1424 C CA . ALA A 1 187 ? 13.816 -3.385 -37.583 1.00 37.22 187 ALA A CA 1
ATOM 1425 C C . ALA A 1 187 ? 12.373 -2.920 -37.815 1.00 37.22 187 ALA A C 1
ATOM 1427 O O . ALA A 1 187 ? 11.658 -2.712 -36.807 1.00 37.22 187 ALA A O 1
#

Secondary structure (DSSP, 8-state):
------------------PPPHHHHHHHHHHHHHHHHHHHHHHHHHHHHHHHHHHHHHHHHHHHHHHHHHHHTTTPPPBSB--TT-TTGGGBSS-SB--SSSSTBTTTTTT-THHHHTSSTTTTTTTT-GGGGS-TT---B-TTT-SBPS------TTSS-BTT-SS--TTSS-SSSTTHHHHTT--

pLDDT: mean 81.39, std 15.96, range [37.12, 96.56]